Protein AF-A0A542XS76-F1 (afdb_monomer)

Organism: Sa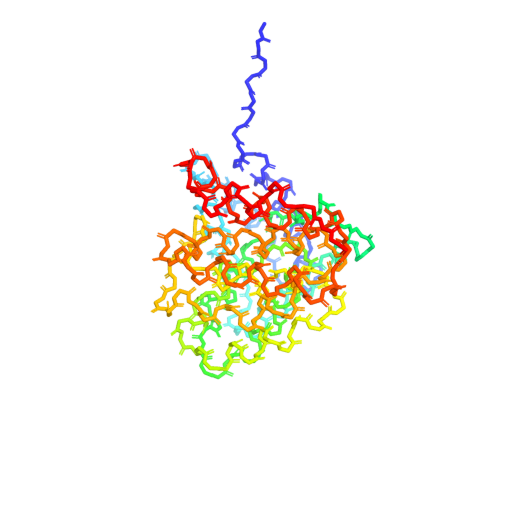linispora arenicola (NCBI:txid168697)

Mean predicted aligned error: 3.75 Å

Foldseek 3Di:
DPDPDDPPLCVQDDLVLLLLLLVLLCVLPVQQPSVVLSCQLVVCSVPDDNVRSLVSNLVSLCVRADVDLLRSLVSSLNSDDDFDDQPAQDDPQAGPSLSSSLVNLLVPQLDPVRLVVSVVSQLSSLRRHHSLQSCQSNCQSPVVVSLVVLLVQCPPSRVSSLLSSLRNLAQDHPPHDGHPDDLCSSLSSLVSQCQPPGNSNLLSSLVSLLSVCVVPVVVSLVSLVVVLVVPSHDQVSSLCSLCSNCVVVVVVVPPSSVCSNPDHRD

Solvent-accessible surface area (backbone atoms only — not comparable to full-atom values): 14542 Å² total; per-residue (Å²): 132,84,78,77,76,74,56,68,47,63,72,56,58,42,66,68,56,45,47,48,55,31,51,34,36,28,73,69,35,80,82,41,55,36,69,61,47,40,52,64,50,55,72,49,48,90,82,46,53,59,71,52,46,37,55,47,44,26,56,51,46,62,75,56,41,59,91,50,61,69,63,28,53,49,40,56,61,69,28,51,74,78,64,58,69,72,88,60,42,63,97,75,68,58,46,70,73,53,43,23,58,30,45,44,40,38,76,75,24,73,43,86,91,34,36,69,62,33,51,54,50,37,54,62,50,19,37,40,17,72,32,43,64,31,49,37,65,40,41,67,74,40,41,73,62,43,52,51,51,35,52,59,32,52,73,43,90,45,56,48,44,28,22,37,40,35,46,34,50,26,52,68,43,88,100,45,81,66,62,86,62,68,66,66,72,38,48,74,45,36,74,64,36,65,54,46,92,34,56,53,32,26,51,30,36,14,51,33,38,34,44,33,35,77,78,40,49,65,63,34,49,54,51,50,52,52,54,60,73,63,64,72,39,59,62,76,57,45,53,47,34,48,49,54,17,35,38,67,47,40,75,70,67,33,65,72,41,48,51,66,60,69,51,80,81,126

pLDDT: mean 95.2, std 7.76, range [40.19, 98.88]

InterPro domains:
  IPR016024 Armadillo-type fold [SSF48371] (43-250)

Secondary structure (DSSP, 8-state):
---PPPPHHHHHS-HHHHHHHHHHHHHH-TT--HHHHHHHHHHTGGG--HHHHHHHHHHHHHHHS-SSHHHHHHHHHHH--SPP-TT--SS----GGGHHHHHHHHHHH-STTTHHHHHHHHHHHTTTS--TTTTHHHHHHSHHHHHHHHHHHTT-SSHHHHHHHHHHT-SS-TTSPPPSS-TTTTHHHHHHHTT-S-HHHHHHHHHHHHHHTTT-HHHHHHHHHHHHHH--S-HHHHHHHHHHHTHHHHHTT-HHHHHHHHSPP-

Radius of gyration: 20.08 Å; Cα contacts (8 Å, |Δi|>4): 345; chains: 1; bounding box: 46×43×56 Å

Structure (mmCIF, N/CA/C/O backbone):
data_AF-A0A542XS76-F1
#
_entry.id   AF-A0A542XS76-F1
#
loop_
_atom_site.group_PDB
_atom_site.id
_atom_site.type_symbol
_atom_site.label_atom_id
_atom_site.label_alt_id
_atom_site.label_comp_id
_atom_site.label_asym_id
_atom_site.label_entity_id
_atom_site.label_seq_id
_atom_site.pdbx_PDB_ins_code
_atom_site.Cartn_x
_atom_site.Cartn_y
_atom_site.Cartn_z
_atom_site.occupancy
_atom_site.B_iso_or_equiv
_atom_site.auth_seq_id
_atom_site.auth_comp_id
_atom_site.auth_asym_id
_atom_site.auth_atom_id
_atom_site.pdbx_PDB_model_num
ATOM 1 N N . MET A 1 1 ? 24.070 30.027 11.686 1.00 40.19 1 MET A N 1
ATOM 2 C CA . MET A 1 1 ? 23.629 29.604 10.342 1.00 40.19 1 MET A CA 1
ATOM 3 C C . MET A 1 1 ? 22.835 28.323 10.503 1.00 40.19 1 MET A C 1
ATOM 5 O O . MET A 1 1 ? 23.413 27.288 10.796 1.00 40.19 1 MET A O 1
ATOM 9 N N . THR A 1 2 ? 21.511 28.409 10.443 1.00 42.53 2 THR A N 1
ATOM 10 C CA . THR A 1 2 ? 20.620 27.245 10.434 1.00 42.53 2 THR A CA 1
ATOM 11 C C . THR A 1 2 ? 20.855 26.500 9.125 1.00 42.53 2 THR A C 1
ATOM 13 O O . THR A 1 2 ? 20.597 27.045 8.056 1.00 42.53 2 THR A O 1
ATOM 16 N N . THR A 1 3 ? 21.393 25.284 9.186 1.00 46.12 3 THR A N 1
ATOM 17 C CA . THR A 1 3 ? 21.460 24.375 8.039 1.00 46.12 3 THR A CA 1
ATOM 18 C C . THR A 1 3 ? 20.043 24.202 7.499 1.00 46.12 3 THR A C 1
ATOM 20 O O . THR A 1 3 ? 19.171 23.668 8.185 1.00 46.12 3 THR A O 1
ATOM 23 N N . ALA A 1 4 ? 19.780 24.723 6.299 1.00 58.75 4 ALA A N 1
ATOM 24 C CA . ALA A 1 4 ? 18.486 24.565 5.656 1.00 58.75 4 ALA A CA 1
ATOM 25 C C . ALA A 1 4 ? 18.211 23.064 5.497 1.00 58.75 4 ALA A C 1
ATOM 27 O O . ALA A 1 4 ? 18.989 22.339 4.875 1.00 58.75 4 ALA A O 1
ATOM 28 N N . ARG A 1 5 ? 17.130 22.579 6.115 1.00 79.12 5 ARG A N 1
ATOM 29 C CA . ARG A 1 5 ? 16.723 21.179 6.007 1.00 79.12 5 ARG A CA 1
ATOM 30 C C . ARG A 1 5 ? 16.358 20.909 4.548 1.00 79.12 5 ARG A C 1
ATOM 32 O O . ARG A 1 5 ? 15.455 21.558 4.026 1.00 79.12 5 ARG A O 1
ATOM 39 N N . LEU A 1 6 ? 17.057 19.966 3.914 1.00 84.50 6 LEU A N 1
ATOM 40 C CA . LEU A 1 6 ? 16.780 19.545 2.537 1.00 84.50 6 LEU A CA 1
ATOM 41 C C . LEU A 1 6 ? 15.283 19.234 2.364 1.00 84.50 6 LEU A C 1
ATOM 43 O O . LEU A 1 6 ? 14.693 18.623 3.262 1.00 84.50 6 LEU A O 1
ATOM 47 N N . PRO A 1 7 ? 14.647 19.612 1.244 1.00 89.50 7 PRO A N 1
ATOM 48 C CA . PRO A 1 7 ? 13.272 19.215 0.967 1.00 89.50 7 PRO A CA 1
ATOM 49 C C . PRO A 1 7 ? 13.115 17.689 0.994 1.00 89.50 7 PRO A C 1
ATOM 51 O O . PRO A 1 7 ? 14.011 16.955 0.583 1.00 89.50 7 PRO A O 1
ATOM 54 N N . LEU A 1 8 ? 11.959 17.184 1.443 1.00 89.31 8 LEU A N 1
ATOM 55 C CA . LEU A 1 8 ? 11.725 15.736 1.574 1.00 89.31 8 LEU A CA 1
ATOM 56 C C . LEU A 1 8 ? 11.936 14.986 0.245 1.00 89.31 8 LEU A C 1
ATOM 58 O O . LEU A 1 8 ? 12.499 13.896 0.235 1.00 89.31 8 LEU A O 1
ATOM 62 N N . LYS A 1 9 ? 11.546 15.589 -0.885 1.00 90.44 9 LYS A N 1
ATOM 63 C CA . LYS A 1 9 ? 11.773 15.033 -2.229 1.00 90.44 9 LYS A CA 1
ATOM 64 C C . LYS A 1 9 ? 13.252 14.772 -2.530 1.00 90.44 9 LYS A C 1
ATOM 66 O O . LYS A 1 9 ? 13.558 13.762 -3.154 1.00 90.44 9 LYS A O 1
ATOM 71 N N . ASP A 1 10 ? 14.139 15.636 -2.041 1.00 92.50 10 ASP A N 1
ATOM 72 C CA . ASP A 1 10 ? 15.589 15.567 -2.245 1.00 92.50 10 ASP A CA 1
ATOM 73 C C . ASP A 1 10 ? 16.280 14.650 -1.235 1.00 92.50 10 ASP A C 1
ATOM 75 O O . ASP A 1 10 ? 17.427 14.284 -1.436 1.00 92.50 10 ASP A O 1
ATOM 79 N N . GLN A 1 11 ? 15.587 14.243 -0.169 1.00 92.62 11 GLN A N 1
ATOM 80 C CA . GLN A 1 11 ? 16.051 13.186 0.735 1.00 92.62 11 GLN A CA 1
ATOM 81 C C . GLN A 1 11 ? 15.608 11.798 0.253 1.00 92.62 11 GLN A C 1
ATOM 83 O O . GLN A 1 11 ? 16.327 10.814 0.404 1.00 92.62 11 GLN A O 1
ATOM 88 N N . LEU A 1 12 ? 14.395 11.705 -0.302 1.00 92.88 12 LEU A N 1
ATOM 89 C CA . LEU A 1 12 ? 13.788 10.435 -0.703 1.00 92.88 12 LEU A CA 1
ATOM 90 C C . LEU A 1 12 ? 14.195 9.983 -2.107 1.00 92.88 12 LEU A C 1
ATOM 92 O O . LEU A 1 12 ? 14.271 8.780 -2.335 1.00 92.88 12 LEU A O 1
ATOM 96 N N . PHE A 1 13 ? 14.461 10.922 -3.018 1.00 96.00 13 PHE A N 1
ATOM 97 C CA . PHE A 1 13 ? 14.867 10.650 -4.396 1.00 96.00 13 PHE A CA 1
ATOM 98 C C . PHE A 1 13 ? 16.162 11.395 -4.704 1.00 96.00 13 PHE A C 1
ATOM 100 O O . PHE A 1 13 ? 16.139 12.573 -5.068 1.00 96.00 13 PHE A O 1
ATOM 107 N N . THR A 1 14 ? 17.278 10.686 -4.560 1.00 96.81 14 THR A N 1
ATOM 108 C CA . THR A 1 14 ? 18.625 11.172 -4.871 1.00 96.81 14 THR A CA 1
ATOM 109 C C . THR A 1 14 ? 19.194 10.436 -6.078 1.00 96.81 14 THR A C 1
ATOM 111 O O . THR A 1 14 ? 18.656 9.407 -6.493 1.00 96.81 14 THR A O 1
ATOM 114 N N . ARG A 1 15 ? 20.293 10.945 -6.641 1.00 97.81 15 ARG A N 1
ATOM 115 C CA . ARG A 1 15 ? 21.031 10.249 -7.701 1.00 97.81 15 ARG A CA 1
ATOM 116 C C . ARG A 1 15 ? 21.460 8.852 -7.249 1.00 97.81 15 ARG A C 1
ATOM 118 O O . ARG A 1 15 ? 21.225 7.897 -7.975 1.00 97.81 15 ARG A O 1
ATOM 125 N N . GLU A 1 16 ? 21.996 8.737 -6.040 1.00 98.25 16 GLU A N 1
ATOM 126 C CA . GLU A 1 16 ? 22.516 7.488 -5.477 1.00 98.25 16 GLU A CA 1
ATOM 127 C C . GLU A 1 16 ? 21.411 6.430 -5.368 1.00 98.25 16 GLU A C 1
ATOM 129 O O . GLU A 1 16 ? 21.625 5.263 -5.677 1.00 98.25 16 GLU A O 1
ATOM 134 N N . LYS A 1 17 ? 20.190 6.837 -4.996 1.00 97.88 17 LYS A N 1
ATOM 135 C CA . LYS A 1 17 ? 19.031 5.936 -4.971 1.00 97.88 17 LYS A CA 1
ATOM 136 C C . LYS A 1 17 ? 18.586 5.500 -6.366 1.00 97.88 17 LYS A C 1
ATOM 138 O O . LYS A 1 17 ? 18.165 4.363 -6.548 1.00 97.88 17 LYS A O 1
ATOM 143 N N . VAL A 1 18 ? 18.673 6.384 -7.358 1.00 98.62 18 VAL A N 1
ATOM 144 C CA . VAL A 1 18 ? 18.372 6.029 -8.754 1.00 98.62 18 VAL A CA 1
ATOM 145 C C . VAL A 1 18 ? 19.429 5.066 -9.301 1.00 98.62 18 VAL A C 1
ATOM 147 O O . VAL A 1 18 ? 19.080 4.100 -9.973 1.00 98.62 18 VAL A O 1
ATOM 150 N N . GLU A 1 19 ? 20.703 5.295 -8.987 1.00 98.69 19 GLU A N 1
ATOM 151 C CA . GLU A 1 19 ? 21.818 4.404 -9.332 1.00 98.69 19 GLU A CA 1
ATOM 152 C C . GLU A 1 19 ? 21.675 3.035 -8.659 1.00 98.69 19 GLU A C 1
ATOM 154 O O . GLU A 1 19 ? 21.897 2.017 -9.315 1.00 98.69 19 GLU A O 1
ATOM 159 N N . LEU A 1 20 ? 21.214 2.999 -7.402 1.00 98.50 20 LEU A N 1
ATOM 160 C CA . LEU A 1 20 ? 20.891 1.767 -6.680 1.00 98.50 20 LEU A CA 1
ATOM 161 C C . LEU A 1 20 ? 19.877 0.915 -7.453 1.00 98.50 20 LEU A C 1
ATOM 163 O O . LEU A 1 20 ? 20.210 -0.198 -7.858 1.00 98.50 20 LEU A O 1
ATOM 167 N N . ILE A 1 21 ? 18.677 1.445 -7.726 1.00 98.56 21 ILE A N 1
ATOM 168 C CA . ILE A 1 21 ? 17.647 0.663 -8.433 1.00 98.56 21 ILE A CA 1
ATOM 169 C C . ILE A 1 21 ? 18.069 0.319 -9.868 1.00 98.56 21 ILE A C 1
ATOM 171 O O . ILE A 1 21 ? 17.713 -0.736 -10.386 1.00 98.56 21 ILE A O 1
ATOM 175 N N . ALA A 1 22 ? 18.870 1.167 -10.520 1.00 98.75 22 ALA A N 1
ATOM 176 C CA . ALA A 1 22 ? 19.395 0.881 -11.851 1.00 98.75 22 ALA A CA 1
ATOM 177 C C . ALA A 1 22 ? 20.371 -0.306 -11.838 1.00 98.75 22 ALA A C 1
ATOM 179 O O . ALA A 1 22 ? 20.323 -1.154 -12.733 1.00 98.75 22 ALA A O 1
ATOM 180 N N . GLY A 1 23 ? 21.238 -0.379 -10.824 1.00 98.62 23 GLY A N 1
ATOM 181 C CA . GLY A 1 23 ? 22.158 -1.493 -10.608 1.00 98.62 23 GLY A CA 1
ATOM 182 C C . GLY A 1 23 ? 21.427 -2.792 -10.276 1.00 98.62 23 GLY A C 1
ATOM 183 O O . GLY A 1 23 ? 21.720 -3.828 -10.872 1.00 98.62 23 GLY A O 1
ATOM 184 N N . GLU A 1 24 ? 20.430 -2.722 -9.393 1.00 98.62 24 GLU A N 1
ATOM 185 C CA . GLU A 1 24 ? 19.559 -3.848 -9.042 1.00 98.62 24 GLU A CA 1
ATOM 186 C C . GLU A 1 24 ? 18.837 -4.419 -10.270 1.00 98.62 24 GLU A C 1
ATOM 188 O O . GLU A 1 24 ? 18.859 -5.630 -10.499 1.00 98.62 24 GLU A O 1
ATOM 193 N N . ILE A 1 25 ? 18.231 -3.565 -11.105 1.00 98.69 25 ILE A N 1
ATOM 194 C CA . ILE A 1 25 ? 17.553 -4.011 -12.331 1.00 98.69 25 ILE A CA 1
ATOM 195 C C . ILE A 1 25 ? 18.565 -4.608 -13.313 1.00 98.69 25 ILE A C 1
ATOM 197 O O . ILE A 1 25 ? 18.334 -5.694 -13.841 1.00 98.69 25 ILE A O 1
ATOM 201 N N . LYS A 1 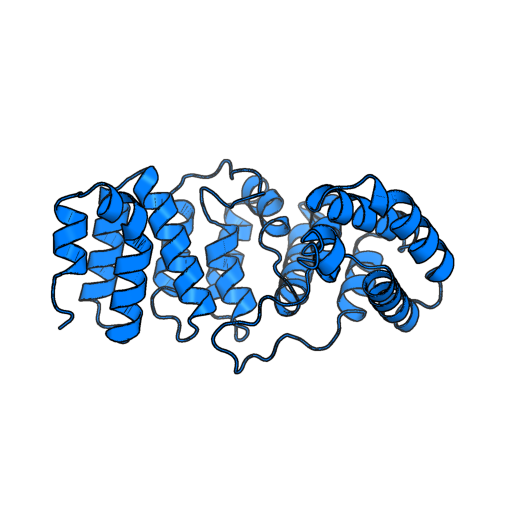26 ? 19.710 -3.948 -13.529 1.00 98.50 26 LYS A N 1
ATOM 202 C CA . LYS A 1 26 ? 20.763 -4.437 -14.435 1.00 98.50 26 LYS A CA 1
ATOM 203 C C . LYS A 1 26 ? 21.306 -5.806 -14.023 1.00 98.50 26 LYS A C 1
ATOM 205 O O . LYS A 1 26 ? 21.695 -6.591 -14.886 1.00 98.50 26 LYS A O 1
ATOM 210 N N . HIS A 1 27 ? 21.323 -6.108 -12.725 1.00 98.25 27 HIS A N 1
ATOM 211 C CA . HIS A 1 27 ? 21.747 -7.410 -12.217 1.00 98.25 27 HIS A CA 1
ATOM 212 C C . HIS A 1 27 ? 20.829 -8.554 -12.683 1.00 98.25 27 HIS A C 1
ATOM 214 O O . HIS A 1 27 ? 21.310 -9.652 -12.952 1.00 98.25 27 HIS A O 1
ATOM 220 N N . VAL A 1 28 ? 19.523 -8.300 -12.819 1.00 97.94 28 VAL A N 1
ATOM 221 C CA . VAL A 1 28 ? 18.526 -9.310 -13.230 1.00 97.94 28 VAL A CA 1
ATOM 222 C C . VAL A 1 28 ? 18.103 -9.207 -14.699 1.00 97.94 28 VAL A C 1
ATOM 224 O O . VAL A 1 28 ? 17.457 -10.123 -15.215 1.00 97.94 28 VAL A O 1
ATOM 227 N N . ASP A 1 29 ? 18.450 -8.107 -15.365 1.00 96.94 29 ASP A N 1
ATOM 228 C CA . ASP A 1 29 ? 18.252 -7.854 -16.790 1.00 96.94 29 ASP A CA 1
ATOM 229 C C . ASP A 1 29 ? 19.474 -7.121 -17.368 1.00 96.94 29 ASP A C 1
ATOM 231 O O . ASP A 1 29 ? 19.577 -5.894 -17.336 1.00 96.94 29 ASP A O 1
ATOM 235 N N . SER A 1 30 ? 20.408 -7.880 -17.946 1.00 96.44 30 SER A N 1
ATOM 236 C CA . SER A 1 30 ? 21.650 -7.335 -18.506 1.00 96.44 30 SER A CA 1
ATOM 237 C C . SER A 1 30 ? 21.437 -6.400 -19.703 1.00 96.44 30 SER A C 1
ATOM 239 O O . SER A 1 30 ? 22.368 -5.693 -20.093 1.00 96.44 30 SER A O 1
ATOM 241 N N . ALA A 1 31 ? 20.248 -6.404 -20.321 1.00 95.94 31 ALA A N 1
ATOM 242 C CA . ALA A 1 31 ? 19.917 -5.496 -21.416 1.00 95.94 31 ALA A CA 1
ATOM 243 C C . ALA A 1 31 ? 19.521 -4.093 -20.919 1.00 95.94 31 ALA A C 1
ATOM 245 O O . ALA A 1 31 ? 19.519 -3.150 -21.717 1.00 95.94 31 ALA A O 1
ATOM 246 N N . PHE A 1 32 ? 19.229 -3.937 -19.622 1.00 98.31 32 PHE A N 1
ATOM 247 C CA . PHE A 1 32 ? 18.837 -2.665 -19.026 1.00 98.31 32 PHE A CA 1
ATOM 248 C C . PHE A 1 32 ? 19.965 -1.626 -19.121 1.00 98.31 32 PHE A C 1
ATOM 250 O O . PHE A 1 32 ? 21.068 -1.800 -18.589 1.00 98.31 32 PHE A O 1
ATOM 257 N N . LYS A 1 33 ? 19.688 -0.507 -19.798 1.00 98.31 33 LYS A N 1
ATOM 258 C CA . LYS A 1 33 ? 20.641 0.597 -19.996 1.00 98.31 33 LYS A CA 1
ATOM 259 C C . LYS A 1 33 ? 20.694 1.498 -18.759 1.00 98.31 33 LYS A C 1
ATOM 261 O O . LYS A 1 33 ? 20.161 2.603 -18.761 1.00 98.31 33 LYS A O 1
ATOM 266 N N . ALA A 1 34 ? 21.330 1.007 -17.694 1.00 98.38 34 ALA A N 1
ATOM 267 C CA . ALA A 1 34 ? 21.378 1.680 -16.392 1.00 98.38 34 ALA A CA 1
ATOM 268 C C . ALA A 1 34 ? 21.874 3.137 -16.465 1.00 98.38 34 ALA A C 1
ATOM 270 O O . ALA A 1 34 ? 21.221 4.021 -15.918 1.00 98.38 34 ALA A O 1
ATOM 271 N N . ASP A 1 35 ? 22.969 3.405 -17.182 1.00 98.44 35 ASP A N 1
ATOM 272 C CA . ASP A 1 35 ? 23.562 4.750 -17.244 1.00 98.44 35 ASP A CA 1
ATOM 273 C C . ASP A 1 35 ?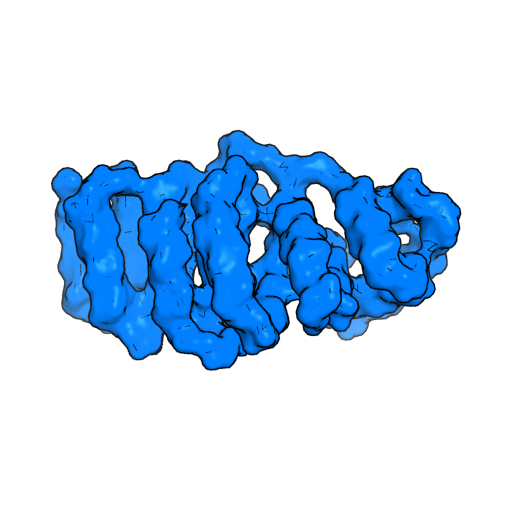 22.650 5.752 -17.977 1.00 98.44 35 ASP A C 1
ATOM 275 O O . ASP A 1 35 ? 22.501 6.904 -17.553 1.00 98.44 35 ASP A O 1
ATOM 279 N N . GLU A 1 36 ? 21.984 5.301 -19.046 1.00 98.50 36 GLU A N 1
ATOM 280 C CA . GLU A 1 36 ? 20.990 6.090 -19.785 1.00 98.50 36 GLU A CA 1
ATOM 281 C C . GLU A 1 36 ? 19.760 6.378 -18.913 1.00 98.50 36 GLU A C 1
ATOM 283 O O . GLU A 1 36 ? 19.304 7.523 -18.838 1.00 98.50 36 GLU A O 1
ATOM 288 N N . PHE A 1 37 ? 19.271 5.368 -18.185 1.00 98.69 37 PHE A N 1
ATOM 289 C CA . PHE A 1 37 ? 18.165 5.506 -17.240 1.00 98.69 37 PHE A CA 1
ATOM 290 C C . PHE A 1 37 ? 18.484 6.515 -16.128 1.00 98.69 37 PHE A C 1
ATOM 292 O O . PHE A 1 37 ? 17.708 7.449 -15.917 1.00 98.69 37 PHE A O 1
ATOM 299 N N . VAL A 1 38 ? 19.633 6.383 -15.454 1.00 98.81 38 VAL A N 1
ATOM 300 C CA . VAL A 1 38 ? 20.053 7.293 -14.373 1.00 98.81 38 VAL A CA 1
ATOM 301 C C . VAL A 1 38 ? 20.147 8.725 -14.890 1.00 98.81 38 VAL A C 1
ATOM 303 O O . VAL A 1 38 ? 19.608 9.648 -14.274 1.00 98.81 38 VAL A O 1
ATOM 306 N N . THR A 1 39 ? 20.795 8.916 -16.042 1.00 98.62 39 THR A N 1
ATOM 307 C CA . THR A 1 39 ? 20.960 10.238 -16.656 1.00 98.62 39 THR A CA 1
ATOM 308 C C . THR A 1 39 ? 19.606 10.872 -16.969 1.00 98.62 39 THR A C 1
ATOM 310 O O . THR A 1 39 ? 19.365 12.022 -16.599 1.00 98.62 39 THR A O 1
ATOM 313 N N . MET A 1 40 ? 18.692 10.113 -17.582 1.00 98.44 40 MET A N 1
ATOM 314 C CA . MET A 1 40 ? 17.349 10.580 -17.934 1.00 98.44 40 MET A CA 1
ATOM 315 C C . MET A 1 40 ? 16.511 10.943 -16.702 1.00 98.44 40 MET A C 1
ATOM 317 O O . MET A 1 40 ? 15.819 11.966 -16.692 1.00 98.44 40 MET A O 1
ATOM 321 N N . VAL A 1 41 ? 16.567 10.120 -15.654 1.00 98.50 41 VAL A N 1
ATOM 322 C CA . VAL A 1 41 ? 15.811 10.338 -14.420 1.00 98.50 41 VAL A CA 1
ATOM 323 C C . VAL A 1 41 ? 16.295 11.598 -13.703 1.00 98.50 41 VAL A C 1
ATOM 325 O O . VAL A 1 41 ? 15.495 12.502 -13.445 1.00 98.50 41 VAL A O 1
ATOM 328 N N . VAL A 1 42 ? 17.599 11.679 -13.418 1.00 98.19 42 VAL A N 1
ATOM 329 C CA . VAL A 1 42 ? 18.179 12.744 -12.587 1.00 98.19 42 VAL A CA 1
ATOM 330 C C . VAL A 1 42 ? 18.108 14.107 -13.278 1.00 98.19 42 VAL A C 1
ATOM 332 O O . VAL A 1 42 ? 17.910 15.111 -12.596 1.00 98.19 42 VAL A O 1
ATOM 335 N N . ALA A 1 43 ? 18.181 14.157 -14.614 1.00 98.06 43 ALA A N 1
ATOM 336 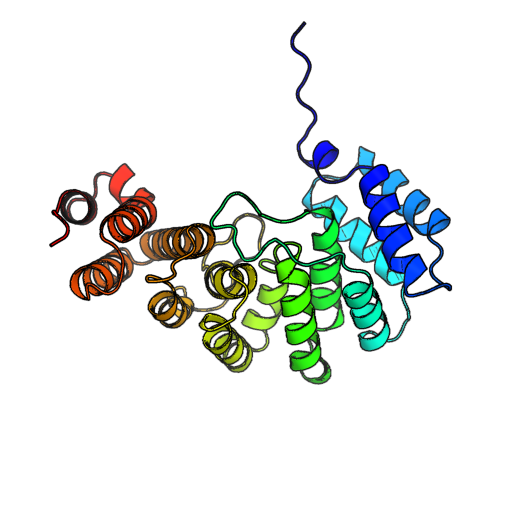C CA . ALA A 1 43 ? 18.124 15.408 -15.374 1.00 98.06 43 ALA A CA 1
ATOM 337 C C . ALA A 1 43 ? 16.883 16.264 -15.063 1.00 98.06 43 ALA A C 1
ATOM 339 O O . ALA A 1 43 ? 16.973 17.487 -15.081 1.00 98.06 43 ALA A O 1
ATOM 340 N N . ARG A 1 44 ? 15.738 15.645 -14.734 1.00 97.81 44 ARG A N 1
ATOM 341 C CA . ARG A 1 44 ? 14.492 16.375 -14.434 1.00 97.81 44 ARG A CA 1
ATOM 342 C C . ARG A 1 44 ? 14.231 16.603 -12.947 1.00 97.81 44 ARG A C 1
ATOM 344 O O . ARG A 1 44 ? 13.290 17.309 -12.603 1.00 97.81 44 ARG A O 1
ATOM 351 N N . PHE A 1 45 ? 15.021 16.030 -12.038 1.00 97.06 45 PHE A N 1
ATOM 352 C CA . PHE A 1 45 ? 14.774 16.160 -10.594 1.00 97.06 45 PHE A CA 1
ATOM 353 C C . PHE A 1 45 ? 14.672 17.605 -10.078 1.00 97.06 45 PHE A C 1
ATOM 355 O O . PHE A 1 45 ? 13.786 17.834 -9.244 1.00 97.06 45 PHE A O 1
ATOM 362 N N . PRO A 1 46 ? 15.480 18.580 -10.550 1.00 96.44 46 PRO A N 1
ATOM 363 C CA . PRO A 1 46 ? 15.376 19.967 -10.090 1.00 96.44 46 PRO A CA 1
ATOM 364 C C . PRO A 1 46 ? 13.981 20.586 -10.280 1.00 96.44 46 PRO A C 1
ATOM 366 O O . PRO A 1 46 ? 13.561 21.407 -9.469 1.00 96.44 46 PRO A O 1
ATOM 369 N N . GLU A 1 47 ? 13.240 20.152 -11.301 1.00 96.62 47 GLU A N 1
ATOM 370 C CA . GLU A 1 47 ? 11.930 20.701 -11.682 1.00 96.62 47 GLU A CA 1
ATOM 371 C C . GLU A 1 47 ? 10.744 19.961 -11.043 1.00 96.62 47 GLU A C 1
ATOM 373 O O . GLU A 1 47 ? 9.608 20.430 -11.095 1.00 96.62 47 GLU A O 1
ATOM 378 N N . LEU A 1 48 ? 10.975 18.774 -10.474 1.00 96.94 48 LEU A N 1
ATOM 379 C CA . LEU A 1 48 ? 9.905 17.858 -10.082 1.00 96.94 48 LEU A CA 1
ATOM 380 C C . LEU A 1 48 ? 9.685 17.828 -8.569 1.00 96.94 48 LEU A C 1
ATOM 382 O O . LEU A 1 48 ? 10.623 17.695 -7.776 1.00 96.94 48 LEU A O 1
ATOM 386 N N . GLU A 1 49 ? 8.411 17.867 -8.184 1.00 95.12 49 GLU A N 1
ATOM 387 C CA . GLU A 1 49 ? 7.932 17.589 -6.829 1.00 95.12 49 GLU A CA 1
ATOM 388 C C . GLU A 1 49 ? 7.810 16.083 -6.551 1.00 95.12 49 GLU A C 1
ATOM 390 O O . GLU A 1 49 ? 7.868 15.259 -7.463 1.00 95.12 49 GLU A O 1
ATOM 395 N N . LEU A 1 50 ? 7.611 15.707 -5.282 1.00 92.88 50 LEU A N 1
ATOM 396 C CA . LEU A 1 50 ? 7.694 14.317 -4.805 1.00 92.88 50 LEU A CA 1
ATOM 397 C C . LEU A 1 50 ? 6.912 13.305 -5.668 1.00 92.88 50 LEU A C 1
ATOM 399 O O . LEU A 1 50 ? 7.489 12.345 -6.172 1.00 92.88 50 LEU A O 1
ATOM 403 N N . LYS A 1 51 ? 5.604 13.520 -5.871 1.00 93.25 51 LYS A N 1
ATOM 404 C CA . LYS A 1 51 ? 4.765 12.618 -6.684 1.00 93.25 51 LYS A CA 1
ATOM 405 C C . LYS A 1 51 ? 5.150 12.642 -8.164 1.00 93.25 51 LYS A C 1
ATOM 407 O O . LYS A 1 51 ? 5.075 11.612 -8.824 1.00 93.25 51 LYS A O 1
ATOM 412 N N . ALA A 1 52 ? 5.598 13.791 -8.666 1.00 96.25 52 ALA A N 1
ATOM 413 C CA . ALA A 1 52 ? 6.036 13.929 -10.048 1.00 96.25 52 ALA A CA 1
ATOM 414 C C . ALA A 1 52 ? 7.359 13.184 -10.306 1.00 96.25 52 ALA A C 1
ATOM 416 O O . ALA A 1 52 ? 7.543 12.653 -11.397 1.00 96.25 52 ALA A O 1
ATOM 417 N N . ARG A 1 53 ? 8.242 13.056 -9.301 1.00 97.56 53 ARG A N 1
ATOM 418 C CA . ARG A 1 53 ? 9.433 12.191 -9.384 1.00 97.56 53 ARG A CA 1
ATOM 419 C C . ARG A 1 53 ? 9.061 10.716 -9.507 1.00 97.56 53 ARG A C 1
ATOM 421 O O . ARG A 1 53 ? 9.631 10.040 -10.354 1.00 97.56 53 ARG A O 1
ATOM 428 N N . ILE A 1 54 ? 8.079 10.232 -8.741 1.00 97.12 54 ILE A N 1
ATOM 429 C CA . ILE A 1 54 ? 7.612 8.836 -8.842 1.00 97.12 54 ILE A CA 1
ATOM 430 C C . ILE A 1 54 ? 7.073 8.551 -10.252 1.00 97.12 54 ILE A C 1
ATOM 432 O O . ILE A 1 54 ? 7.515 7.602 -10.904 1.00 97.12 54 ILE A O 1
ATOM 436 N N . ALA A 1 55 ? 6.189 9.414 -10.758 1.00 97.44 55 ALA A N 1
ATOM 437 C CA . ALA A 1 55 ? 5.636 9.285 -12.106 1.00 97.44 55 ALA A CA 1
ATOM 438 C C . ALA A 1 55 ? 6.726 9.370 -13.194 1.00 97.44 55 ALA A C 1
ATOM 440 O O . ALA A 1 55 ? 6.709 8.615 -14.170 1.00 97.44 55 ALA A O 1
ATOM 441 N N . TRP A 1 56 ? 7.714 10.255 -13.017 1.00 98.56 56 TRP A N 1
ATOM 442 C CA . TRP A 1 56 ? 8.826 10.394 -13.956 1.00 98.56 56 TRP A CA 1
ATOM 443 C C . TRP A 1 56 ? 9.734 9.165 -13.982 1.00 98.56 56 TRP A C 1
ATOM 445 O O . TRP A 1 56 ? 10.051 8.673 -15.064 1.00 98.56 56 TRP A O 1
ATOM 455 N N . ILE A 1 57 ? 10.104 8.626 -12.817 1.00 98.69 57 ILE A N 1
ATOM 456 C CA . ILE A 1 57 ? 10.890 7.389 -12.737 1.00 98.69 57 ILE A CA 1
ATOM 457 C C . ILE A 1 57 ? 10.116 6.240 -13.387 1.00 98.69 57 ILE A C 1
ATOM 459 O O . ILE A 1 57 ? 10.693 5.508 -14.181 1.00 98.69 57 ILE A O 1
ATOM 463 N N . THR A 1 58 ? 8.809 6.132 -13.135 1.00 98.62 58 THR A N 1
ATOM 464 C CA . THR A 1 58 ? 7.935 5.125 -13.766 1.00 98.62 58 THR A CA 1
ATOM 465 C C . THR A 1 58 ? 7.976 5.223 -15.294 1.00 98.62 58 THR A C 1
ATOM 467 O O . THR A 1 58 ? 8.193 4.224 -15.977 1.00 98.62 58 THR A O 1
ATOM 470 N N . THR A 1 59 ? 7.868 6.442 -15.833 1.00 98.50 59 THR A N 1
ATOM 471 C CA . THR A 1 59 ? 7.972 6.703 -17.279 1.00 98.50 59 THR A CA 1
ATOM 472 C C . THR A 1 59 ? 9.342 6.299 -17.831 1.00 98.50 59 THR A C 1
ATOM 474 O O . THR A 1 59 ? 9.442 5.741 -18.923 1.00 98.50 59 THR A O 1
ATOM 477 N N . CYS A 1 60 ? 10.418 6.578 -17.092 1.00 98.56 60 CYS A N 1
ATOM 478 C CA . CYS A 1 60 ? 11.769 6.200 -17.498 1.00 98.56 60 CYS A CA 1
ATOM 479 C C . CYS A 1 60 ? 11.968 4.684 -17.447 1.00 98.56 60 CYS A C 1
ATOM 481 O O . CYS A 1 60 ? 12.559 4.132 -18.371 1.00 98.56 60 CYS A O 1
ATOM 483 N N . LEU A 1 61 ? 11.452 4.005 -16.419 1.00 98.44 61 LEU A N 1
ATOM 484 C CA . LEU A 1 61 ? 11.480 2.547 -16.314 1.00 98.44 61 LEU A CA 1
ATOM 485 C C . LEU A 1 61 ? 10.790 1.917 -17.522 1.00 98.44 61 LEU A C 1
ATOM 487 O O . LEU A 1 61 ? 11.389 1.093 -18.202 1.00 98.44 61 LEU A O 1
ATOM 491 N N . GLU A 1 62 ? 9.579 2.359 -17.857 1.00 97.12 62 GLU A N 1
ATOM 492 C CA . GLU A 1 62 ? 8.824 1.821 -18.991 1.00 97.12 62 GLU A CA 1
ATOM 493 C C . GLU A 1 62 ? 9.596 1.885 -20.321 1.00 97.12 62 GLU A C 1
ATOM 495 O O . GLU A 1 62 ? 9.520 0.956 -21.122 1.00 97.12 62 GLU A O 1
ATOM 500 N N . ARG A 1 63 ? 10.377 2.949 -20.545 1.00 97.25 63 ARG A N 1
ATOM 501 C CA . ARG A 1 63 ? 11.203 3.099 -21.756 1.00 97.25 63 ARG A CA 1
ATOM 502 C C . ARG A 1 63 ? 12.356 2.098 -21.840 1.00 97.25 63 ARG A C 1
ATOM 504 O O . ARG A 1 63 ? 12.782 1.779 -22.947 1.00 97.25 63 ARG A O 1
ATOM 511 N N . HIS A 1 64 ? 12.870 1.649 -20.698 1.00 97.69 64 HIS A N 1
ATOM 512 C CA . HIS A 1 64 ? 14.066 0.805 -20.610 1.00 97.69 64 HIS A CA 1
ATOM 513 C C . HIS A 1 64 ? 13.755 -0.657 -20.262 1.00 97.69 64 HIS A C 1
ATOM 515 O O . HIS A 1 64 ? 14.630 -1.511 -20.383 1.00 97.69 64 HIS A O 1
ATOM 521 N N . LEU A 1 65 ? 12.527 -0.954 -19.836 1.00 97.44 65 LEU A N 1
ATOM 522 C CA . LEU A 1 65 ? 12.062 -2.301 -19.530 1.00 97.44 65 LEU A CA 1
ATOM 523 C C . LEU A 1 65 ? 11.582 -3.050 -20.788 1.00 97.44 65 LEU A C 1
ATOM 525 O O . LEU A 1 65 ? 11.267 -2.441 -21.816 1.00 97.44 65 LEU A O 1
ATOM 529 N N . PRO A 1 66 ? 11.462 -4.390 -20.719 1.00 96.75 66 PRO A N 1
ATOM 530 C CA . PRO A 1 66 ? 10.846 -5.181 -21.777 1.00 96.75 66 PRO A CA 1
ATOM 531 C C . PRO A 1 66 ? 9.454 -4.668 -22.179 1.00 96.75 66 PRO A C 1
ATOM 533 O O . PRO A 1 66 ? 8.621 -4.356 -21.334 1.00 96.75 66 PRO A O 1
ATOM 536 N N . ARG A 1 67 ? 9.140 -4.692 -23.483 1.00 96.12 67 ARG A N 1
ATOM 537 C CA . ARG A 1 67 ? 7.808 -4.292 -23.987 1.00 96.12 67 ARG A CA 1
ATOM 538 C C . ARG A 1 67 ? 6.660 -5.149 -23.441 1.00 96.12 67 ARG A C 1
ATOM 540 O O . ARG A 1 67 ? 5.529 -4.682 -23.357 1.00 96.12 67 ARG A O 1
ATOM 547 N N . ASN A 1 68 ? 6.931 -6.415 -23.118 1.00 97.94 68 ASN A N 1
ATOM 548 C CA . ASN A 1 68 ? 5.939 -7.303 -22.519 1.00 97.94 68 ASN A CA 1
ATOM 549 C C . ASN A 1 68 ? 5.787 -6.985 -21.025 1.00 97.94 68 ASN A C 1
ATOM 551 O O . ASN A 1 68 ? 6.745 -7.135 -20.266 1.00 97.94 68 ASN A O 1
ATOM 555 N N . PHE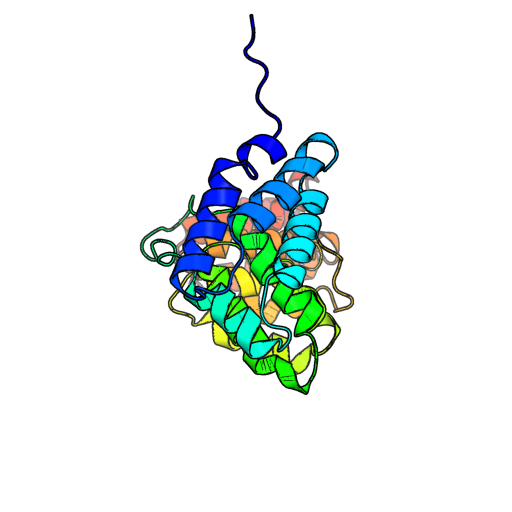 A 1 69 ? 4.570 -6.619 -20.619 1.00 98.44 69 PHE A N 1
ATOM 556 C CA . PHE A 1 69 ? 4.253 -6.204 -19.252 1.00 98.44 69 PHE A CA 1
ATOM 557 C C . PHE A 1 69 ? 4.687 -7.228 -18.194 1.00 98.44 69 PHE A C 1
ATOM 559 O O . PHE A 1 69 ? 5.426 -6.879 -17.274 1.00 98.44 69 PHE A O 1
ATOM 566 N N . ARG A 1 70 ? 4.296 -8.502 -18.335 1.00 98.62 70 ARG A N 1
ATOM 567 C CA . ARG A 1 70 ? 4.623 -9.531 -17.334 1.00 98.62 70 ARG A CA 1
ATOM 568 C C . ARG A 1 70 ? 6.125 -9.736 -17.182 1.00 98.62 70 ARG A C 1
ATOM 570 O O . ARG A 1 70 ? 6.607 -9.888 -16.060 1.00 98.62 70 ARG A O 1
ATOM 577 N N . LYS A 1 71 ? 6.878 -9.702 -18.289 1.00 98.44 71 LYS A N 1
ATOM 578 C CA . LYS A 1 71 ? 8.349 -9.769 -18.261 1.00 98.44 71 LYS A CA 1
ATOM 579 C C . LYS A 1 71 ? 8.955 -8.564 -17.544 1.00 98.44 71 LYS A C 1
ATOM 581 O O . LYS A 1 71 ? 9.828 -8.760 -16.703 1.00 98.44 71 LYS A O 1
ATOM 586 N N . ALA A 1 72 ? 8.478 -7.356 -17.836 1.00 98.56 72 ALA A N 1
ATOM 587 C CA . ALA A 1 72 ? 8.946 -6.131 -17.198 1.00 98.56 72 ALA A CA 1
ATOM 588 C C . ALA A 1 72 ? 8.645 -6.096 -15.693 1.00 98.56 72 ALA A C 1
ATOM 590 O O . ALA A 1 72 ? 9.556 -5.915 -14.891 1.00 98.56 72 ALA A O 1
ATOM 591 N N . ALA A 1 73 ? 7.399 -6.354 -15.293 1.00 98.69 73 ALA A N 1
ATOM 592 C CA . ALA A 1 73 ? 7.007 -6.393 -13.886 1.00 98.69 73 ALA A CA 1
ATOM 593 C C . ALA A 1 73 ? 7.744 -7.501 -13.112 1.00 98.69 73 ALA A C 1
ATOM 595 O O . ALA A 1 73 ? 8.186 -7.283 -11.987 1.00 98.69 73 ALA A O 1
ATOM 596 N N . SER A 1 74 ? 7.959 -8.664 -13.740 1.00 98.62 74 SER A N 1
ATOM 597 C CA . SER A 1 74 ? 8.771 -9.736 -13.153 1.00 98.62 74 SER A CA 1
ATOM 598 C C . SER A 1 74 ? 10.235 -9.327 -12.979 1.00 98.62 74 SER A C 1
ATOM 600 O O . SER A 1 74 ? 10.840 -9.692 -11.977 1.00 98.62 74 SER A O 1
ATOM 602 N N . ALA A 1 75 ? 10.822 -8.589 -13.928 1.00 98.50 75 ALA A N 1
ATOM 603 C CA . ALA A 1 75 ? 12.184 -8.072 -13.790 1.00 98.50 75 ALA A CA 1
ATOM 604 C C . ALA A 1 75 ? 12.283 -7.085 -12.618 1.00 98.50 75 ALA A C 1
ATOM 606 O O . ALA A 1 75 ? 13.166 -7.241 -11.782 1.00 98.50 75 ALA A O 1
ATOM 607 N N . LEU A 1 76 ? 11.324 -6.160 -12.494 1.00 98.62 76 LEU A N 1
ATOM 608 C CA . LEU A 1 76 ? 11.237 -5.240 -11.356 1.00 98.62 76 LEU A CA 1
ATOM 609 C C . LEU A 1 76 ? 11.128 -5.984 -10.018 1.00 98.62 76 LEU A C 1
ATOM 611 O O . LEU A 1 76 ? 11.866 -5.690 -9.088 1.00 98.62 76 LEU A O 1
ATOM 615 N N . VAL A 1 77 ? 10.249 -6.984 -9.908 1.00 98.50 77 VAL A N 1
ATOM 616 C CA . VAL A 1 77 ? 10.106 -7.747 -8.656 1.00 98.50 77 VAL A CA 1
ATOM 617 C C . VAL A 1 77 ? 11.350 -8.574 -8.338 1.00 98.50 77 VAL A C 1
ATOM 619 O O . VAL A 1 77 ? 11.747 -8.634 -7.177 1.00 98.50 77 VAL A O 1
ATOM 622 N N . ARG A 1 78 ? 11.999 -9.181 -9.341 1.00 98.38 78 ARG A N 1
ATOM 623 C CA . ARG A 1 78 ? 13.264 -9.905 -9.134 1.00 98.38 78 ARG A CA 1
ATOM 624 C C . ARG A 1 78 ? 14.416 -8.988 -8.736 1.00 98.38 78 ARG A C 1
ATOM 626 O O . ARG A 1 78 ? 15.340 -9.471 -8.096 1.00 98.38 78 ARG A O 1
ATOM 633 N N . SER A 1 79 ? 14.377 -7.714 -9.124 1.00 98.38 79 SER A N 1
ATOM 634 C CA . SER A 1 79 ? 15.417 -6.750 -8.767 1.00 98.38 79 SER A CA 1
ATOM 635 C C . SER A 1 79 ? 15.295 -6.247 -7.330 1.00 98.38 79 SER A C 1
ATOM 637 O O . SER A 1 79 ? 16.229 -5.630 -6.841 1.00 98.38 79 SER A O 1
ATOM 639 N N . LEU A 1 80 ? 14.148 -6.439 -6.667 1.00 97.94 80 LEU A N 1
ATOM 640 C CA . LEU A 1 80 ? 13.946 -5.930 -5.312 1.00 97.94 80 LEU A CA 1
ATOM 641 C C . LEU A 1 80 ? 14.977 -6.532 -4.341 1.00 97.94 80 LEU A C 1
ATOM 643 O O . LEU A 1 80 ? 15.251 -7.735 -4.414 1.00 97.94 80 LEU A O 1
ATOM 647 N N . PRO A 1 81 ? 15.466 -5.750 -3.363 1.00 96.19 81 PRO A N 1
ATOM 648 C CA . PRO A 1 81 ? 16.316 -6.272 -2.300 1.00 96.19 81 PRO A CA 1
ATOM 649 C C . PRO A 1 81 ? 15.531 -7.239 -1.398 1.00 96.19 81 PRO A C 1
ATOM 651 O O . PRO A 1 81 ? 14.357 -7.558 -1.633 1.00 96.19 81 PRO A O 1
ATOM 654 N N . ALA A 1 82 ? 16.156 -7.706 -0.318 1.00 95.25 82 ALA A N 1
ATOM 655 C CA . ALA A 1 82 ? 15.454 -8.461 0.717 1.00 95.25 82 ALA A CA 1
ATOM 656 C C . ALA A 1 82 ? 14.204 -7.699 1.232 1.00 95.25 82 ALA A C 1
ATOM 658 O O . ALA A 1 82 ? 14.178 -6.466 1.190 1.00 95.25 82 ALA A O 1
ATOM 659 N N . PRO A 1 83 ? 13.137 -8.403 1.662 1.00 94.19 83 PRO A N 1
ATOM 660 C CA . PRO A 1 83 ? 12.000 -7.764 2.322 1.00 94.19 83 PRO A CA 1
ATOM 661 C C . PRO A 1 83 ? 12.429 -6.977 3.567 1.00 94.19 83 PRO A C 1
ATOM 663 O O . PRO A 1 83 ? 13.464 -7.280 4.160 1.00 94.19 83 PRO A O 1
ATOM 666 N N . ALA A 1 84 ? 11.592 -6.020 3.972 1.00 91.56 84 ALA A N 1
ATOM 667 C CA . ALA A 1 84 ? 11.621 -5.427 5.306 1.00 91.56 84 ALA A CA 1
ATOM 668 C C . ALA A 1 84 ? 11.662 -6.517 6.389 1.00 91.56 84 ALA A C 1
ATOM 670 O O . ALA A 1 84 ? 11.134 -7.616 6.191 1.00 91.56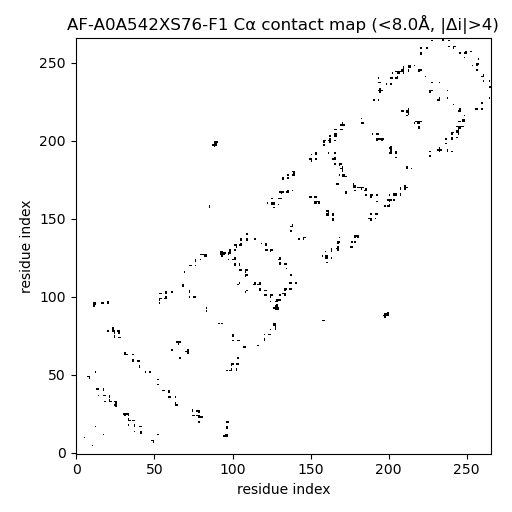 84 ALA A O 1
ATOM 671 N N . ASP A 1 85 ? 12.297 -6.224 7.524 1.00 89.75 85 ASP A N 1
ATOM 672 C CA . ASP A 1 85 ? 12.456 -7.210 8.594 1.00 89.75 85 ASP A CA 1
ATOM 673 C C . ASP A 1 85 ? 11.087 -7.511 9.231 1.00 89.75 85 ASP A C 1
ATOM 675 O O . ASP A 1 85 ? 10.518 -6.641 9.898 1.00 89.75 85 ASP A O 1
ATOM 679 N N . PRO A 1 86 ? 10.544 -8.736 9.075 1.00 83.62 86 PRO A N 1
ATOM 680 C CA . PRO A 1 86 ? 9.218 -9.081 9.574 1.00 83.62 86 PRO A CA 1
ATOM 681 C C . PRO A 1 86 ? 9.127 -9.081 11.109 1.00 83.62 86 PRO A C 1
ATOM 683 O O . PRO A 1 86 ? 8.014 -9.125 11.633 1.00 83.62 86 PRO A O 1
ATOM 686 N N . ALA A 1 87 ? 10.258 -9.045 11.827 1.00 85.31 87 ALA A N 1
ATOM 687 C CA . ALA A 1 87 ? 10.301 -8.970 13.287 1.00 85.31 87 ALA A CA 1
ATOM 688 C C . ALA A 1 87 ? 10.058 -7.551 13.829 1.00 85.31 87 ALA A C 1
ATOM 690 O O . ALA A 1 87 ? 9.838 -7.374 15.033 1.00 85.31 87 ALA A O 1
ATOM 691 N N . LEU A 1 88 ? 10.081 -6.532 12.967 1.00 85.19 88 LEU A N 1
ATOM 692 C CA . LEU A 1 88 ? 9.783 -5.165 13.367 1.00 85.19 88 LEU A CA 1
ATOM 693 C C . LEU A 1 88 ? 8.282 -4.975 13.605 1.00 85.19 88 LEU A C 1
ATOM 695 O O . LEU A 1 88 ? 7.420 -5.608 12.997 1.00 85.19 88 LEU A O 1
ATOM 699 N N . SER A 1 89 ? 7.959 -4.066 14.523 1.00 78.88 89 SER A N 1
ATOM 700 C CA . SER A 1 89 ? 6.570 -3.709 14.840 1.00 78.88 89 SER A CA 1
ATOM 701 C C . SER A 1 89 ? 6.177 -2.328 14.319 1.00 78.88 89 SER A C 1
ATOM 703 O O . SER A 1 89 ? 4.991 -2.061 14.108 1.00 78.88 89 SER A O 1
ATOM 705 N N . ASP A 1 90 ? 7.157 -1.444 14.121 1.00 79.31 90 ASP A N 1
ATOM 706 C CA . ASP A 1 90 ? 6.976 -0.067 13.680 1.00 79.31 90 ASP A CA 1
ATOM 707 C C . ASP A 1 90 ? 8.299 0.523 13.159 1.00 79.31 90 ASP A C 1
ATOM 709 O O . ASP A 1 90 ? 9.362 -0.061 13.349 1.00 79.31 90 ASP A O 1
ATOM 713 N N . GLY A 1 91 ? 8.244 1.704 12.538 1.00 73.31 91 GLY A N 1
ATOM 714 C CA . GLY A 1 91 ? 9.429 2.460 12.118 1.00 73.31 91 GLY A CA 1
ATOM 715 C C . GLY A 1 91 ? 10.078 1.989 10.815 1.00 73.31 91 GLY A C 1
ATOM 716 O O . GLY A 1 91 ? 10.990 2.658 10.337 1.00 73.31 91 GLY A O 1
ATOM 717 N N . ASP A 1 92 ? 9.572 0.915 10.209 1.00 79.94 92 ASP A N 1
ATOM 718 C CA . ASP A 1 92 ? 10.018 0.411 8.912 1.00 79.94 92 ASP A CA 1
ATOM 719 C C . ASP A 1 92 ? 8.934 0.620 7.848 1.00 79.94 92 ASP A C 1
ATOM 721 O O . ASP A 1 92 ? 7.977 -0.143 7.721 1.00 79.94 92 ASP A O 1
ATOM 725 N N . PHE A 1 93 ? 9.043 1.733 7.123 1.00 81.69 93 PHE A N 1
ATOM 726 C CA . PHE A 1 93 ? 8.155 2.059 6.004 1.00 81.69 93 PHE A CA 1
ATOM 727 C C . PHE A 1 93 ? 8.681 1.501 4.671 1.00 81.69 93 PHE A C 1
ATOM 729 O O . PHE A 1 93 ? 7.978 1.553 3.657 1.00 81.69 93 PHE A O 1
ATOM 736 N N . GLY A 1 94 ? 9.906 0.970 4.662 1.00 88.62 94 GLY A N 1
ATOM 737 C CA . GLY A 1 94 ? 10.652 0.701 3.444 1.00 88.62 94 GLY A CA 1
ATOM 738 C C . GLY A 1 94 ? 11.208 1.960 2.769 1.00 88.62 94 GLY A C 1
ATOM 739 O O . GLY A 1 94 ? 11.218 3.053 3.344 1.00 88.62 94 GLY A O 1
ATOM 740 N N . ASP A 1 95 ? 11.655 1.818 1.518 1.00 93.38 95 ASP A N 1
ATOM 741 C CA . ASP A 1 95 ? 12.272 2.909 0.754 1.00 93.38 95 ASP A CA 1
ATOM 742 C C . ASP A 1 95 ? 11.359 3.422 -0.373 1.00 93.38 95 ASP A C 1
ATOM 744 O O . ASP A 1 95 ? 10.938 2.682 -1.263 1.00 93.38 95 ASP A O 1
ATOM 748 N N . PHE A 1 96 ? 11.094 4.732 -0.364 1.00 94.00 96 PHE A N 1
ATOM 749 C CA . PHE A 1 96 ? 10.307 5.435 -1.380 1.00 94.00 96 PHE A CA 1
ATOM 750 C C . PHE A 1 96 ? 10.815 5.245 -2.810 1.00 94.00 96 PHE A C 1
ATOM 752 O O . PHE A 1 96 ? 10.024 5.400 -3.744 1.00 94.00 96 PHE A O 1
ATOM 759 N N . ILE A 1 97 ? 12.092 4.903 -3.002 1.00 97.00 97 ILE A N 1
ATOM 760 C CA . ILE A 1 97 ? 12.643 4.653 -4.336 1.00 97.00 97 ILE A CA 1
ATOM 761 C C . ILE A 1 97 ? 11.945 3.498 -5.069 1.00 97.00 97 ILE A C 1
ATOM 763 O O . ILE A 1 97 ? 11.934 3.496 -6.296 1.00 97.00 97 ILE A O 1
ATOM 767 N N . TYR A 1 98 ? 11.282 2.582 -4.349 1.00 97.94 98 TYR A N 1
ATOM 768 C CA . TYR A 1 98 ? 10.513 1.476 -4.937 1.00 97.94 98 TYR A CA 1
ATOM 769 C C . TYR A 1 98 ? 9.057 1.833 -5.276 1.00 97.94 98 TYR A C 1
ATOM 771 O O . TYR A 1 98 ? 8.367 1.046 -5.926 1.00 97.94 98 TYR A O 1
ATOM 779 N N . ALA A 1 99 ? 8.570 3.024 -4.906 1.00 97.38 99 ALA A N 1
ATOM 780 C CA . ALA A 1 99 ? 7.229 3.490 -5.280 1.00 97.38 99 ALA A CA 1
ATOM 781 C C . ALA A 1 99 ? 6.925 3.406 -6.798 1.00 97.38 99 ALA A C 1
ATOM 783 O O . ALA A 1 99 ? 5.820 2.978 -7.148 1.00 97.38 99 ALA A O 1
ATOM 784 N N . PRO A 1 100 ? 7.867 3.743 -7.708 1.00 98.50 100 PRO A N 1
ATOM 785 C CA . PRO A 1 100 ? 7.661 3.641 -9.153 1.00 98.50 100 PRO A CA 1
ATOM 786 C C . PRO A 1 10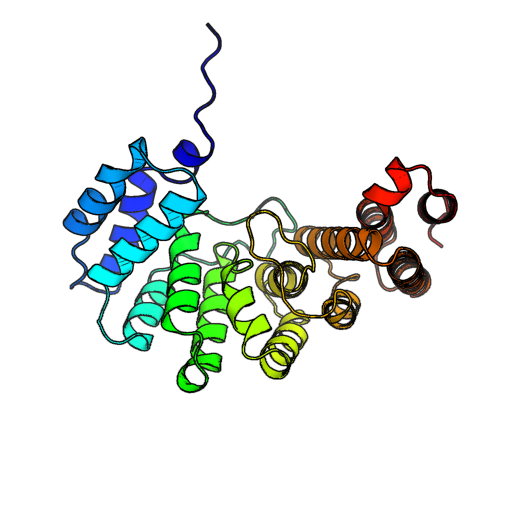0 ? 7.350 2.221 -9.640 1.00 98.50 100 PRO A C 1
ATOM 788 O O . PRO A 1 100 ? 6.726 2.059 -10.682 1.00 98.50 100 PRO A O 1
ATOM 791 N N . TYR A 1 101 ? 7.752 1.179 -8.903 1.00 98.69 101 TYR A N 1
ATOM 792 C CA . TYR A 1 101 ? 7.529 -0.208 -9.323 1.00 98.69 101 TYR A CA 1
ATOM 793 C C . TYR A 1 101 ? 6.050 -0.564 -9.189 1.00 98.69 101 TYR A C 1
ATOM 795 O O . TYR A 1 101 ? 5.443 -1.109 -10.110 1.00 98.69 101 TYR A O 1
ATOM 803 N N . ALA A 1 102 ? 5.450 -0.208 -8.050 1.00 98.44 102 ALA A N 1
ATOM 804 C CA . ALA A 1 102 ? 4.024 -0.399 -7.826 1.00 98.44 102 ALA A CA 1
ATOM 805 C C . ALA A 1 102 ? 3.201 0.476 -8.788 1.00 98.44 102 ALA A C 1
ATOM 807 O O . ALA A 1 102 ? 2.193 0.022 -9.329 1.00 98.44 102 ALA A O 1
ATOM 808 N N . GLU A 1 103 ? 3.650 1.709 -9.047 1.00 98.44 103 GLU A N 1
ATOM 809 C CA . GLU A 1 103 ? 2.998 2.602 -10.007 1.00 98.44 103 GLU A CA 1
ATOM 810 C C . GLU A 1 103 ? 3.053 2.053 -11.444 1.00 98.44 103 GLU A C 1
ATOM 812 O O . GLU A 1 103 ? 2.023 2.047 -12.118 1.00 98.44 103 GLU A O 1
ATOM 817 N N . TYR A 1 104 ? 4.186 1.487 -11.880 1.00 98.75 104 TYR A N 1
ATOM 818 C CA . TYR A 1 104 ? 4.301 0.787 -13.165 1.00 98.75 104 TYR A CA 1
ATOM 819 C C . TYR A 1 104 ? 3.294 -0.367 -13.284 1.00 98.75 104 TYR A C 1
ATOM 821 O O . TYR A 1 104 ? 2.574 -0.468 -14.280 1.00 98.75 104 TYR A O 1
ATOM 829 N N . VAL A 1 105 ? 3.203 -1.216 -12.250 1.00 98.75 105 VAL A N 1
ATOM 830 C CA . VAL A 1 105 ? 2.254 -2.342 -12.216 1.00 98.75 105 VAL A CA 1
ATOM 831 C C . VAL A 1 105 ? 0.812 -1.850 -12.328 1.00 98.75 105 VAL A C 1
ATOM 833 O O . VAL A 1 105 ? 0.043 -2.402 -13.109 1.00 98.75 105 VAL A O 1
ATOM 836 N N . ALA A 1 106 ? 0.443 -0.785 -11.616 1.00 98.31 106 ALA A N 1
ATOM 837 C CA . ALA A 1 106 ? -0.905 -0.231 -11.696 1.00 98.31 106 ALA A CA 1
ATOM 838 C C . ALA A 1 106 ? -1.229 0.373 -13.070 1.00 98.31 106 ALA A C 1
ATOM 840 O O . ALA A 1 106 ? -2.320 0.153 -13.590 1.00 98.31 106 ALA A O 1
ATOM 841 N N . GLN A 1 107 ? -0.290 1.104 -13.677 1.00 97.75 107 GLN A N 1
ATOM 842 C CA . GLN A 1 107 ? -0.506 1.749 -14.976 1.00 97.75 107 GLN A CA 1
ATOM 843 C C . GLN A 1 107 ? -0.622 0.744 -16.128 1.00 97.75 107 GLN A C 1
ATOM 845 O O . GLN A 1 107 ? -1.330 1.005 -17.099 1.00 97.75 107 GLN A O 1
ATOM 850 N N . ARG A 1 108 ? 0.083 -0.390 -16.042 1.00 98.12 108 ARG A N 1
ATOM 851 C CA . ARG A 1 108 ? 0.203 -1.350 -17.150 1.00 98.12 108 ARG A CA 1
ATOM 852 C C . ARG A 1 108 ? -0.556 -2.656 -16.948 1.00 98.12 108 ARG A C 1
ATOM 854 O O . ARG A 1 108 ? -0.845 -3.314 -17.939 1.00 98.12 108 ARG A O 1
ATOM 861 N N . GLY A 1 109 ? -0.863 -3.013 -15.705 1.00 98.06 109 GLY A N 1
ATOM 862 C CA . GLY A 1 109 ? -1.425 -4.311 -15.330 1.00 98.06 109 GLY A CA 1
ATOM 863 C C . GLY A 1 109 ? -2.853 -4.277 -14.792 1.00 98.06 109 GLY A C 1
ATOM 864 O O . GLY A 1 109 ? -3.398 -5.329 -14.470 1.00 98.06 109 GLY A O 1
ATOM 865 N N . CYS A 1 110 ? -3.480 -3.100 -14.684 1.00 98.38 110 CYS A N 1
ATOM 866 C CA . CYS A 1 110 ? -4.872 -2.968 -14.238 1.00 98.38 110 CYS A CA 1
ATOM 867 C C . CYS A 1 110 ? -5.868 -3.368 -15.342 1.00 98.38 110 CYS A C 1
ATOM 869 O O . CYS A 1 110 ? -6.651 -2.555 -15.830 1.00 98.38 110 CYS A O 1
ATOM 871 N N . THR A 1 111 ? -5.823 -4.638 -15.741 1.00 98.44 111 THR A N 1
ATOM 872 C CA . THR A 1 111 ? -6.687 -5.269 -16.744 1.00 98.44 111 THR A CA 1
ATOM 873 C C . THR A 1 111 ? -7.221 -6.593 -16.197 1.00 98.44 111 THR A C 1
ATOM 875 O O . THR A 1 111 ? -6.640 -7.168 -15.280 1.00 98.44 111 THR A O 1
ATOM 878 N N . ALA A 1 112 ? -8.317 -7.105 -16.764 1.00 98.31 112 ALA A N 1
ATOM 879 C CA . ALA A 1 112 ? -8.867 -8.396 -16.345 1.00 98.31 112 ALA A CA 1
ATOM 880 C C . ALA A 1 112 ? -7.896 -9.564 -16.617 1.00 98.31 112 ALA A C 1
ATOM 882 O O . ALA A 1 112 ? -7.821 -10.498 -15.826 1.00 98.31 112 ALA A O 1
ATOM 883 N N . GLU A 1 113 ? -7.128 -9.495 -17.710 1.00 98.38 113 GLU A N 1
ATOM 884 C CA . GLU A 1 113 ? -6.149 -10.522 -18.094 1.00 98.38 113 GLU A CA 1
ATOM 885 C C . GLU A 1 113 ? -4.974 -10.603 -17.108 1.00 98.38 113 GLU A C 1
ATOM 887 O O . GLU A 1 113 ? -4.502 -11.693 -16.775 1.00 98.38 113 GLU A O 1
ATOM 892 N N . ASP A 1 114 ? -4.504 -9.452 -16.627 1.00 98.62 114 ASP A N 1
ATOM 893 C CA . ASP A 1 114 ? -3.308 -9.339 -15.793 1.00 98.62 114 ASP A CA 1
ATOM 894 C C . ASP A 1 114 ? -3.603 -9.120 -14.305 1.00 98.62 114 ASP A C 1
ATOM 896 O O . ASP A 1 114 ? -2.663 -8.923 -13.534 1.00 98.62 114 ASP A O 1
ATOM 900 N N . LEU A 1 115 ? -4.869 -9.178 -13.882 1.00 98.75 115 LEU A N 1
ATOM 901 C CA . LEU A 1 115 ? -5.304 -8.860 -12.519 1.00 98.75 115 LEU A CA 1
ATOM 902 C C . LEU A 1 115 ? -4.534 -9.654 -11.458 1.00 98.75 115 LEU A C 1
ATOM 904 O O . LEU A 1 115 ? -3.814 -9.072 -10.649 1.00 98.75 115 LEU A O 1
ATOM 908 N N . GLU A 1 116 ? -4.626 -10.981 -11.501 1.00 98.62 116 GLU A N 1
ATOM 909 C CA . GLU A 1 116 ? -3.986 -11.875 -10.525 1.00 98.62 116 GLU A CA 1
ATOM 910 C C . GLU A 1 116 ? -2.465 -11.716 -10.501 1.00 98.62 116 GLU A C 1
ATOM 912 O O . GLU A 1 116 ? -1.830 -11.622 -9.448 1.00 98.62 116 GLU A O 1
ATOM 917 N N . PHE A 1 117 ? -1.871 -11.617 -11.691 1.00 98.88 117 PHE A N 1
ATOM 918 C CA . PHE A 1 117 ? -0.440 -11.404 -11.831 1.00 98.88 117 PHE A CA 1
ATOM 919 C C . PHE A 1 117 ? -0.023 -10.065 -11.205 1.00 98.88 117 PHE A C 1
ATOM 921 O O . PHE A 1 117 ? 0.935 -10.010 -10.436 1.00 98.88 117 PHE A O 1
ATOM 928 N N . SER A 1 118 ? -0.768 -8.996 -11.473 1.00 98.88 118 SER A N 1
ATOM 929 C CA . SER A 1 118 ? -0.496 -7.660 -10.945 1.00 98.88 118 SER A CA 1
ATOM 930 C C . SER A 1 118 ? -0.662 -7.603 -9.432 1.00 98.88 118 SER A C 1
ATOM 932 O O . SER A 1 118 ? 0.198 -7.040 -8.758 1.00 98.88 118 SER A O 1
ATOM 934 N N . LEU A 1 119 ? -1.696 -8.242 -8.876 1.00 98.88 119 LEU A N 1
ATOM 935 C CA . LEU A 1 119 ? -1.879 -8.355 -7.427 1.00 98.88 119 LEU A CA 1
ATOM 936 C C . LEU A 1 119 ? -0.699 -9.090 -6.778 1.00 98.88 119 LEU A C 1
ATOM 938 O O . LEU A 1 119 ? -0.155 -8.608 -5.784 1.00 98.88 119 LEU A O 1
ATOM 942 N N . ALA A 1 120 ? -0.218 -10.184 -7.373 1.00 98.81 120 ALA A N 1
ATOM 943 C CA . ALA A 1 120 ? 0.973 -10.878 -6.887 1.00 98.81 120 ALA A CA 1
ATOM 944 C C . ALA A 1 120 ? 2.232 -9.986 -6.917 1.00 98.81 120 ALA A C 1
ATOM 946 O O . ALA A 1 120 ? 3.017 -9.995 -5.963 1.00 98.81 120 ALA A O 1
ATOM 947 N N . MET A 1 121 ? 2.414 -9.173 -7.966 1.00 98.75 121 MET A N 1
ATOM 948 C CA . MET A 1 121 ? 3.524 -8.213 -8.035 1.00 98.75 121 MET A CA 1
ATOM 949 C C . MET A 1 121 ? 3.394 -7.124 -6.962 1.00 98.75 121 MET A C 1
ATOM 951 O O . MET A 1 121 ? 4.365 -6.847 -6.259 1.00 98.75 121 MET A O 1
ATOM 955 N N . LEU A 1 122 ? 2.201 -6.546 -6.772 1.00 98.81 122 LEU A N 1
ATOM 956 C CA . LEU A 1 122 ? 1.953 -5.544 -5.729 1.00 98.81 122 LEU A CA 1
ATOM 957 C C . LEU A 1 122 ? 2.195 -6.109 -4.326 1.00 98.81 122 LEU A C 1
ATOM 959 O O . LEU A 1 122 ? 2.791 -5.424 -3.494 1.00 98.81 122 LEU A O 1
ATOM 963 N N . ARG A 1 123 ? 1.810 -7.366 -4.073 1.00 98.62 123 ARG A N 1
ATOM 964 C CA . ARG A 1 123 ? 2.113 -8.065 -2.819 1.00 98.62 123 ARG A CA 1
ATOM 965 C C . ARG A 1 123 ? 3.619 -8.189 -2.586 1.00 98.62 123 ARG A C 1
ATOM 967 O O . ARG A 1 123 ? 4.079 -7.975 -1.471 1.00 98.62 123 ARG A O 1
ATOM 974 N N . ALA A 1 124 ? 4.398 -8.523 -3.612 1.00 98.25 124 ALA A N 1
ATOM 975 C CA . ALA A 1 124 ? 5.851 -8.642 -3.480 1.00 98.25 124 ALA A CA 1
ATOM 976 C C . ALA A 1 124 ? 6.531 -7.280 -3.255 1.00 98.25 124 ALA A C 1
ATOM 978 O O . ALA A 1 124 ? 7.403 -7.156 -2.393 1.00 98.25 124 ALA A O 1
ATOM 979 N N . ILE A 1 125 ? 6.104 -6.252 -3.994 1.00 98.38 125 ILE A N 1
ATOM 980 C CA . ILE A 1 125 ? 6.625 -4.884 -3.866 1.00 98.38 125 ILE A CA 1
ATOM 981 C C . ILE A 1 125 ? 6.281 -4.312 -2.492 1.00 98.38 125 ILE A C 1
ATOM 983 O O . ILE A 1 125 ? 7.122 -3.652 -1.874 1.00 98.38 125 ILE A O 1
ATOM 987 N N . THR A 1 126 ? 5.078 -4.598 -1.973 1.00 97.81 126 THR A N 1
ATOM 988 C CA . THR A 1 126 ? 4.629 -3.967 -0.732 1.00 97.81 126 THR A CA 1
ATOM 989 C C . THR A 1 126 ? 5.455 -4.365 0.497 1.00 97.81 126 THR A C 1
ATOM 991 O O . THR A 1 126 ? 5.338 -3.732 1.541 1.00 97.81 126 THR A O 1
ATOM 994 N N . THR A 1 127 ? 6.292 -5.401 0.415 1.00 96.56 127 THR A N 1
ATOM 995 C CA . THR A 1 127 ? 7.180 -5.782 1.521 1.00 96.56 127 THR A CA 1
ATOM 996 C C . THR A 1 127 ? 8.507 -5.016 1.526 1.00 96.56 127 THR A C 1
ATOM 998 O O . THR A 1 127 ? 9.314 -5.250 2.414 1.00 96.56 127 THR A O 1
ATOM 1001 N N . ARG A 1 128 ? 8.778 -4.146 0.539 1.00 95.62 128 ARG A N 1
ATOM 1002 C CA . ARG A 1 128 ? 9.974 -3.265 0.479 1.00 95.62 128 ARG A CA 1
ATOM 1003 C C . ARG A 1 128 ? 9.616 -1.784 0.548 1.00 95.62 128 ARG A C 1
ATOM 1005 O O . ARG A 1 128 ? 10.468 -0.952 0.838 1.00 95.62 128 ARG A O 1
ATOM 1012 N N . PHE A 1 129 ? 8.368 -1.463 0.234 1.00 93.81 129 PHE A N 1
ATOM 1013 C CA . PHE A 1 129 ? 7.767 -0.137 0.314 1.00 93.81 129 PHE A CA 1
ATOM 1014 C C . PHE A 1 129 ? 6.239 -0.284 0.319 1.00 93.81 129 PHE A C 1
ATOM 1016 O O . PHE A 1 129 ? 5.739 -1.392 0.322 1.00 93.81 129 PHE A O 1
ATOM 1023 N N . SER A 1 130 ? 5.448 0.782 0.312 1.00 93.75 130 SER A N 1
ATOM 1024 C CA . SER A 1 130 ? 3.988 0.684 0.245 1.00 93.75 130 SER A CA 1
ATOM 1025 C C . SER A 1 130 ? 3.436 0.575 -1.186 1.00 93.75 130 SER A C 1
ATOM 1027 O O . SER A 1 130 ? 3.767 1.388 -2.049 1.00 93.75 130 SER A O 1
ATOM 1029 N N . ALA A 1 131 ? 2.498 -0.354 -1.418 1.00 97.38 131 ALA A N 1
ATOM 1030 C CA . ALA A 1 131 ? 1.664 -0.405 -2.630 1.00 97.38 131 ALA A CA 1
ATOM 1031 C C . ALA A 1 131 ? 0.294 0.305 -2.474 1.00 97.38 131 ALA A C 1
ATOM 1033 O O . ALA A 1 131 ? -0.595 0.141 -3.310 1.00 97.38 131 ALA A O 1
ATOM 1034 N N . GLU A 1 132 ? 0.105 1.112 -1.421 1.00 97.00 132 GLU A N 1
ATOM 1035 C CA . GLU A 1 132 ? -1.192 1.710 -1.041 1.00 97.00 132 GLU A CA 1
ATOM 1036 C C . GLU A 1 132 ? -1.848 2.581 -2.121 1.00 97.00 132 GLU A C 1
ATOM 1038 O O . GLU A 1 132 ? -3.071 2.675 -2.180 1.00 97.00 132 GLU A O 1
ATOM 1043 N N . PHE A 1 133 ? -1.057 3.216 -2.990 1.00 96.44 133 PHE A N 1
ATOM 1044 C CA . PHE A 1 133 ? -1.588 3.990 -4.114 1.00 96.44 133 PHE A CA 1
ATOM 1045 C C . PHE A 1 133 ? -1.918 3.097 -5.306 1.00 96.44 133 PHE A C 1
ATOM 1047 O O . PHE A 1 133 ? -2.935 3.296 -5.965 1.00 96.44 133 PHE A O 1
ATOM 1054 N N . ALA A 1 134 ? -1.060 2.113 -5.562 1.00 97.88 134 ALA A N 1
ATOM 1055 C CA . ALA A 1 134 ? -1.114 1.257 -6.735 1.00 97.88 134 ALA A CA 1
ATOM 1056 C C . ALA A 1 134 ? -2.260 0.243 -6.689 1.00 97.88 134 ALA A C 1
ATOM 1058 O O . ALA A 1 134 ? -2.756 -0.137 -7.739 1.00 97.88 134 ALA A O 1
ATOM 1059 N N . ILE A 1 135 ? -2.719 -0.158 -5.500 1.00 98.44 135 ILE A N 1
ATOM 1060 C CA . ILE A 1 135 ? -3.858 -1.080 -5.357 1.00 98.44 135 ILE A CA 1
ATOM 1061 C C . ILE A 1 135 ? -5.212 -0.422 -5.677 1.00 98.44 135 ILE A C 1
ATOM 1063 O O . ILE A 1 135 ? -6.182 -1.100 -6.003 1.00 98.44 135 ILE A O 1
ATOM 1067 N N . ARG A 1 136 ? -5.304 0.912 -5.604 1.00 98.00 136 ARG A N 1
ATOM 1068 C CA . ARG A 1 136 ? -6.583 1.643 -5.675 1.00 98.00 136 ARG A CA 1
ATOM 1069 C C . ARG A 1 136 ? -7.246 1.618 -7.058 1.00 98.00 136 ARG A C 1
ATOM 1071 O O . ARG A 1 136 ? -8.455 1.420 -7.092 1.00 98.00 136 ARG A O 1
ATOM 1078 N N . PRO A 1 137 ? -6.520 1.746 -8.188 1.00 97.69 137 PRO A N 1
ATOM 1079 C CA . PRO A 1 137 ? -7.103 1.513 -9.510 1.00 97.69 137 PRO A CA 1
ATOM 1080 C C . PRO A 1 137 ? -7.747 0.128 -9.647 1.00 97.69 137 PRO A C 1
ATOM 1082 O O . PRO A 1 137 ? -8.823 0.018 -10.224 1.00 97.69 137 PRO A O 1
ATOM 1085 N N . PHE A 1 138 ? -7.140 -0.907 -9.054 1.00 98.50 138 PHE A N 1
ATOM 1086 C CA . PHE A 1 138 ? -7.704 -2.257 -9.061 1.00 98.50 138 PHE A CA 1
ATOM 1087 C C . PHE A 1 138 ? -8.964 -2.350 -8.196 1.00 98.50 138 PHE A C 1
ATOM 1089 O O . PHE A 1 138 ? -9.925 -2.978 -8.619 1.00 98.50 138 PHE A O 1
ATOM 1096 N N . LEU A 1 139 ? -8.994 -1.705 -7.023 1.00 98.19 139 LEU A N 1
ATOM 1097 C CA . LEU A 1 139 ? -10.200 -1.627 -6.185 1.00 98.19 139 LEU A CA 1
ATOM 1098 C C . LEU A 1 139 ? -11.374 -0.954 -6.912 1.00 98.19 139 LEU A C 1
ATOM 1100 O O . LEU A 1 139 ? -12.495 -1.436 -6.811 1.00 98.19 139 LEU A O 1
ATOM 1104 N N . ASP A 1 140 ? -11.127 0.132 -7.649 1.00 96.94 140 ASP A N 1
ATOM 1105 C CA . ASP A 1 140 ? -12.177 0.814 -8.420 1.00 96.94 140 ASP A CA 1
ATOM 1106 C C . ASP A 1 140 ? -12.639 -0.031 -9.631 1.00 96.94 140 ASP A C 1
ATOM 1108 O O . ASP A 1 140 ? -13.820 -0.014 -9.975 1.00 96.94 140 ASP A O 1
ATOM 1112 N N . ALA A 1 141 ? -11.728 -0.756 -10.294 1.00 98.00 141 ALA A N 1
ATOM 1113 C CA . ALA A 1 141 ? -12.025 -1.507 -11.521 1.00 98.00 141 ALA A CA 1
ATOM 1114 C C . ALA A 1 141 ? -12.576 -2.925 -11.278 1.00 98.00 141 ALA A C 1
ATOM 1116 O O . ALA A 1 141 ? -13.398 -3.406 -12.056 1.00 98.00 141 ALA A O 1
ATOM 1117 N N . PHE A 1 142 ? -12.123 -3.596 -10.216 1.00 98.44 142 PHE A N 1
ATOM 1118 C CA . PHE A 1 142 ? -12.418 -5.000 -9.901 1.00 98.44 142 PHE A CA 1
ATOM 1119 C C . PHE A 1 142 ? -12.712 -5.190 -8.398 1.00 98.44 142 PHE A C 1
ATOM 1121 O O . PHE A 1 142 ? -12.048 -6.001 -7.743 1.00 98.44 142 PHE A O 1
ATOM 1128 N N . PRO A 1 143 ? -13.676 -4.448 -7.817 1.00 98.06 143 PRO A N 1
ATOM 1129 C CA . PRO A 1 143 ? -13.858 -4.358 -6.368 1.00 98.06 143 PRO A CA 1
ATOM 1130 C C . PRO A 1 143 ? -14.024 -5.715 -5.690 1.00 98.06 143 PRO A C 1
ATOM 1132 O O . PRO A 1 143 ? -13.261 -6.022 -4.780 1.00 98.06 143 PRO A O 1
ATOM 1135 N N . ASP A 1 144 ? -14.951 -6.553 -6.155 1.00 97.81 144 ASP A N 1
ATOM 1136 C CA . ASP A 1 144 ? -15.266 -7.832 -5.502 1.00 97.81 144 ASP A CA 1
ATOM 1137 C C . ASP A 1 144 ? -14.047 -8.758 -5.435 1.00 97.81 144 ASP A C 1
ATOM 1139 O O . ASP A 1 144 ? -13.741 -9.355 -4.399 1.00 97.81 144 ASP A O 1
ATOM 1143 N N . HIS A 1 145 ? -13.305 -8.833 -6.541 1.00 98.69 145 HIS A N 1
ATOM 1144 C CA . HIS A 1 145 ? -12.120 -9.670 -6.648 1.00 98.69 145 HIS A CA 1
ATOM 1145 C C . HIS A 1 145 ? -10.993 -9.151 -5.749 1.00 98.69 145 HIS A C 1
ATOM 1147 O O . HIS A 1 145 ? -10.414 -9.898 -4.963 1.00 98.69 145 HIS A O 1
ATOM 1153 N N . VAL A 1 146 ? -10.708 -7.849 -5.810 1.00 98.75 146 VAL A N 1
ATOM 1154 C CA . VAL A 1 146 ? -9.610 -7.252 -5.044 1.00 98.75 146 VAL A CA 1
ATOM 1155 C C . VAL A 1 146 ? -9.922 -7.244 -3.551 1.00 98.75 146 VAL A C 1
ATOM 1157 O O . VAL A 1 146 ? -9.037 -7.545 -2.757 1.00 98.75 146 VAL A O 1
ATOM 1160 N N . LEU A 1 147 ? -11.164 -6.971 -3.144 1.00 98.69 147 LEU A N 1
ATOM 1161 C CA . LEU A 1 147 ? -11.581 -7.045 -1.740 1.00 98.69 147 LEU A CA 1
ATOM 1162 C C . LEU A 1 147 ? -11.471 -8.470 -1.194 1.00 98.69 147 LEU A C 1
ATOM 1164 O O . LEU A 1 147 ? -10.991 -8.644 -0.075 1.00 98.69 147 LEU A O 1
ATOM 1168 N N . THR A 1 148 ? -11.831 -9.485 -1.986 1.00 98.69 148 THR A N 1
ATOM 1169 C CA . THR A 1 148 ? -11.636 -10.896 -1.616 1.00 98.69 148 THR A CA 1
ATOM 1170 C C . THR A 1 148 ? -10.154 -11.206 -1.396 1.00 98.69 148 THR A C 1
ATOM 1172 O O . THR A 1 148 ? -9.785 -11.788 -0.373 1.00 98.69 148 THR A O 1
ATOM 1175 N N . THR A 1 149 ? -9.285 -10.751 -2.301 1.00 98.81 149 THR A N 1
ATOM 1176 C CA . THR A 1 149 ? -7.831 -10.921 -2.176 1.00 98.81 149 THR A CA 1
ATOM 1177 C C . THR A 1 149 ? -7.267 -10.195 -0.955 1.00 98.81 149 THR A C 1
ATOM 1179 O O . THR A 1 149 ? -6.501 -10.784 -0.193 1.00 98.81 149 THR A O 1
ATOM 1182 N N . LEU A 1 150 ? -7.670 -8.944 -0.712 1.00 98.81 150 LEU A N 1
ATOM 1183 C CA . LEU A 1 150 ? -7.232 -8.185 0.462 1.00 98.81 150 LEU A CA 1
ATOM 1184 C C . LEU A 1 150 ? -7.730 -8.811 1.770 1.00 98.81 150 LEU A C 1
ATOM 1186 O O . LEU A 1 150 ? -6.993 -8.821 2.752 1.00 98.81 150 LEU A O 1
ATOM 1190 N N . LEU A 1 151 ? -8.938 -9.379 1.791 1.00 98.75 151 LEU A N 1
ATOM 1191 C CA . LEU A 1 151 ? -9.443 -10.103 2.955 1.00 98.75 151 LEU A CA 1
ATOM 1192 C C . LEU A 1 151 ? -8.626 -11.375 3.227 1.00 98.75 151 LEU A C 1
ATOM 1194 O O . LEU A 1 151 ? -8.334 -11.678 4.378 1.00 98.75 151 LEU A O 1
ATOM 1198 N N . ALA A 1 152 ? -8.201 -12.102 2.191 1.00 98.69 152 ALA A N 1
ATOM 1199 C CA . ALA A 1 152 ? -7.289 -13.235 2.362 1.00 98.69 152 ALA A CA 1
ATOM 1200 C C . ALA A 1 152 ? -5.910 -12.781 2.883 1.00 98.69 152 ALA A C 1
ATOM 1202 O O . ALA A 1 152 ? -5.327 -13.402 3.774 1.00 98.69 152 ALA A O 1
ATOM 1203 N N . TRP A 1 153 ? -5.403 -11.659 2.372 1.00 98.75 153 TRP A N 1
ATOM 1204 C CA . TRP A 1 153 ? -4.122 -11.074 2.768 1.00 98.75 153 TRP A CA 1
ATOM 1205 C C . TRP A 1 153 ? -4.096 -10.501 4.189 1.00 98.75 153 TRP A C 1
ATOM 1207 O O . TRP A 1 153 ? -3.010 -10.223 4.700 1.00 98.75 153 TRP A O 1
ATOM 1217 N N . THR A 1 154 ? -5.229 -10.394 4.892 1.00 98.69 154 THR A N 1
ATOM 1218 C CA . THR A 1 154 ? -5.199 -10.083 6.332 1.00 98.69 154 THR A CA 1
ATOM 1219 C C . THR A 1 154 ? -4.538 -11.194 7.149 1.00 98.69 154 THR A C 1
ATOM 1221 O O . THR A 1 154 ? -4.106 -10.942 8.265 1.00 98.69 154 THR A O 1
ATOM 1224 N N . GLY A 1 155 ? -4.448 -12.417 6.613 1.00 98.00 155 GLY A N 1
ATOM 1225 C CA . GLY A 1 155 ? -3.716 -13.538 7.211 1.00 98.00 155 GLY A CA 1
ATOM 1226 C C . GLY A 1 155 ? -2.263 -13.671 6.740 1.00 98.00 155 GLY A C 1
ATOM 1227 O O . GLY A 1 155 ? -1.626 -14.684 7.026 1.00 98.00 155 GLY A O 1
ATOM 1228 N N . ASP A 1 156 ? -1.737 -12.704 5.981 1.00 98.12 156 ASP A N 1
ATOM 1229 C CA . ASP A 1 156 ? -0.386 -12.796 5.430 1.00 98.12 156 ASP A CA 1
ATOM 1230 C C . ASP A 1 156 ? 0.691 -12.751 6.526 1.00 98.12 156 ASP A C 1
ATOM 1232 O O . ASP A 1 156 ? 0.598 -11.996 7.499 1.00 98.12 156 ASP A O 1
ATOM 1236 N N . GLN A 1 157 ? 1.761 -13.525 6.340 1.00 95.25 157 GLN A N 1
ATOM 1237 C CA . GLN A 1 157 ? 2.886 -13.568 7.275 1.00 95.25 157 GLN A CA 1
ATOM 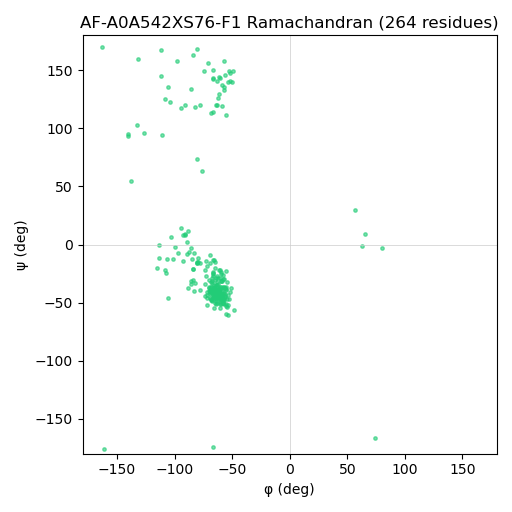1238 C C . GLN A 1 157 ? 3.587 -12.208 7.386 1.00 95.25 157 GLN A C 1
ATOM 1240 O O . GLN A 1 157 ? 4.042 -11.828 8.465 1.00 95.25 157 GLN A O 1
ATOM 1245 N N . HIS A 1 158 ? 3.641 -11.437 6.295 1.00 96.12 158 HIS A N 1
ATOM 1246 C CA . HIS A 1 158 ? 4.346 -10.163 6.275 1.00 96.12 158 HIS A CA 1
ATOM 1247 C C . HIS A 1 158 ? 3.426 -8.998 6.655 1.00 96.12 158 HIS A C 1
ATOM 1249 O O . HIS A 1 158 ? 2.460 -8.682 5.957 1.00 96.12 158 HIS A O 1
ATOM 1255 N N . TYR A 1 159 ? 3.767 -8.274 7.722 1.00 96.31 159 TYR A N 1
ATOM 1256 C CA . TYR A 1 159 ? 2.902 -7.222 8.265 1.00 96.31 159 TYR A CA 1
ATOM 1257 C C . TYR A 1 159 ? 2.668 -6.048 7.300 1.00 96.31 159 TYR A C 1
ATOM 1259 O O . TYR A 1 159 ? 1.609 -5.429 7.337 1.00 96.31 159 TYR A O 1
ATOM 1267 N N . HIS A 1 160 ? 3.595 -5.759 6.378 1.00 97.38 160 HIS A N 1
ATOM 1268 C CA . HIS A 1 160 ? 3.341 -4.794 5.296 1.00 97.38 160 HIS A CA 1
ATOM 1269 C C . HIS A 1 160 ? 2.157 -5.179 4.397 1.00 97.38 160 HIS A C 1
ATOM 1271 O O . HIS A 1 160 ? 1.405 -4.298 3.981 1.00 97.38 160 HIS A O 1
ATOM 1277 N N . VAL A 1 161 ? 1.983 -6.471 4.099 1.00 98.19 161 VAL A N 1
ATOM 1278 C CA . VAL A 1 161 ? 0.871 -6.961 3.274 1.00 98.19 161 VAL A CA 1
ATOM 1279 C C . VAL A 1 161 ? -0.440 -6.802 4.042 1.00 98.19 161 VAL A C 1
ATOM 1281 O O . VAL A 1 161 ? -1.393 -6.225 3.523 1.00 98.19 161 VAL A O 1
ATOM 1284 N N . ARG A 1 162 ? -0.465 -7.187 5.324 1.00 98.38 162 ARG A N 1
ATOM 1285 C CA . ARG A 1 162 ? -1.630 -6.962 6.196 1.00 98.38 162 ARG A CA 1
ATOM 1286 C C . ARG A 1 162 ? -1.976 -5.475 6.310 1.00 98.38 162 ARG A C 1
ATOM 1288 O O . ARG A 1 162 ? -3.127 -5.078 6.142 1.00 98.38 162 ARG A O 1
ATOM 1295 N N . ARG A 1 163 ? -0.964 -4.617 6.484 1.00 98.06 163 ARG A N 1
ATOM 1296 C CA . ARG A 1 163 ? -1.124 -3.157 6.510 1.00 98.06 163 ARG A CA 1
ATOM 1297 C C . ARG A 1 163 ? -1.676 -2.619 5.189 1.00 98.06 163 ARG A C 1
ATOM 1299 O O . ARG A 1 163 ? -2.517 -1.726 5.230 1.00 98.06 163 ARG A O 1
ATOM 1306 N N . LEU A 1 164 ? -1.238 -3.133 4.035 1.00 98.44 164 LEU A N 1
ATOM 1307 C CA . LEU A 1 164 ? -1.769 -2.740 2.722 1.00 98.44 164 LEU A CA 1
ATOM 1308 C C . LEU A 1 164 ? -3.282 -2.969 2.634 1.00 98.44 164 LEU A C 1
ATOM 1310 O O . LEU A 1 164 ? -3.975 -2.134 2.059 1.00 98.44 164 LEU A O 1
ATOM 1314 N N . CYS A 1 165 ? -3.797 -4.046 3.230 1.00 98.69 165 CYS A N 1
ATOM 1315 C CA . CYS A 1 165 ? -5.226 -4.361 3.212 1.00 98.69 165 CYS A CA 1
ATOM 1316 C C . CYS A 1 165 ? -6.050 -3.251 3.873 1.00 98.69 165 CYS A C 1
ATOM 1318 O O . CYS A 1 165 ? -7.009 -2.755 3.280 1.00 98.69 165 CYS A O 1
ATOM 1320 N N . SER A 1 166 ? -5.632 -2.806 5.062 1.00 98.50 166 SER A N 1
ATOM 1321 C CA . SER A 1 166 ? -6.254 -1.672 5.754 1.00 98.50 166 SER A CA 1
ATOM 1322 C C . SER A 1 166 ? -5.998 -0.348 5.028 1.00 98.50 166 SER A C 1
ATOM 1324 O O . SER A 1 166 ? -6.924 0.434 4.824 1.00 98.50 166 SER A O 1
ATOM 1326 N N . GLU A 1 167 ? -4.758 -0.068 4.622 1.00 97.69 167 GLU A N 1
ATOM 1327 C CA . GLU A 1 167 ? -4.389 1.246 4.089 1.00 97.69 167 GLU A CA 1
ATOM 1328 C C . GLU A 1 167 ? -4.957 1.501 2.687 1.00 97.69 167 GLU A C 1
ATOM 1330 O O . GLU A 1 167 ? -5.464 2.588 2.402 1.00 97.69 167 GLU A O 1
ATOM 1335 N N . GLY A 1 168 ? -4.884 0.499 1.811 1.00 97.50 168 GLY A N 1
ATOM 1336 C CA . GLY A 1 168 ? -5.325 0.585 0.422 1.00 97.50 168 GLY A CA 1
ATOM 1337 C C . GLY A 1 168 ? -6.824 0.838 0.296 1.00 97.50 168 GLY A C 1
ATOM 1338 O O . GLY A 1 168 ? -7.245 1.568 -0.603 1.00 97.50 168 GLY A O 1
ATOM 1339 N N . THR A 1 169 ? -7.611 0.320 1.244 1.00 97.88 169 THR A N 1
ATOM 1340 C CA . THR A 1 169 ? -9.077 0.437 1.289 1.00 97.88 169 THR A CA 1
ATOM 1341 C C . THR A 1 169 ? -9.576 1.669 2.042 1.00 97.88 169 THR A C 1
ATOM 1343 O O . THR A 1 169 ? -10.782 1.882 2.131 1.00 97.88 169 THR A O 1
ATOM 1346 N N . ARG A 1 170 ? -8.680 2.533 2.548 1.00 97.62 170 ARG A N 1
ATOM 1347 C CA . ARG A 1 170 ? -9.086 3.763 3.245 1.00 97.62 170 ARG A CA 1
ATOM 1348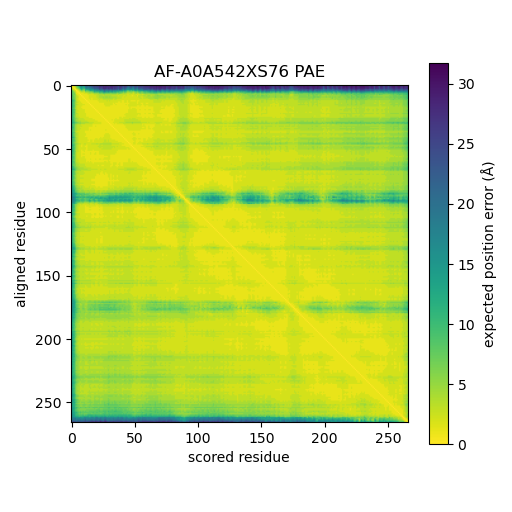 C C . ARG A 1 170 ? -9.979 4.638 2.351 1.00 97.62 170 ARG A C 1
ATOM 1350 O O . ARG A 1 170 ? -9.559 4.965 1.227 1.00 97.62 170 ARG A O 1
ATOM 1357 N N . PRO A 1 171 ? -11.117 5.150 2.869 1.00 92.88 171 PRO A N 1
ATOM 1358 C CA . PRO A 1 171 ? -11.988 6.075 2.142 1.00 92.88 171 PRO A CA 1
ATOM 1359 C C . PRO A 1 171 ? -11.241 7.337 1.712 1.00 92.88 171 PRO A C 1
ATOM 1361 O O . PRO A 1 171 ? -11.450 7.862 0.620 1.00 92.88 171 PRO A O 1
ATOM 1364 N N . ARG A 1 172 ? -10.321 7.808 2.566 1.00 89.38 172 ARG A N 1
ATOM 1365 C CA . ARG A 1 172 ? -9.472 8.969 2.300 1.00 89.38 172 ARG A CA 1
ATOM 1366 C C . ARG A 1 172 ? -8.018 8.669 2.636 1.00 89.38 172 ARG A C 1
ATOM 1368 O O . ARG A 1 172 ? -7.605 8.744 3.788 1.00 89.38 172 ARG A O 1
ATOM 1375 N N . LEU A 1 173 ? -7.220 8.429 1.605 1.00 90.81 173 LEU A N 1
ATOM 1376 C CA . LEU A 1 173 ? -5.781 8.253 1.741 1.00 90.81 173 LEU A CA 1
ATOM 1377 C C . LEU A 1 173 ? -5.049 9.528 1.274 1.00 90.81 173 LEU A C 1
ATOM 1379 O O . LEU A 1 173 ? -5.276 9.970 0.145 1.00 90.81 173 LEU A O 1
ATOM 1383 N N . PRO A 1 174 ? -4.211 10.171 2.113 1.00 88.56 174 PRO A N 1
ATOM 1384 C CA . PRO A 1 174 ? -3.437 11.343 1.703 1.00 88.56 174 PRO A CA 1
ATOM 1385 C C . PRO A 1 174 ? -2.612 11.079 0.438 1.00 88.56 174 PRO A C 1
ATOM 1387 O O . PRO A 1 174 ? -2.046 10.005 0.282 1.00 88.56 174 PRO A O 1
ATOM 1390 N N . TRP A 1 175 ? -2.552 12.066 -0.461 1.00 86.50 175 TRP A N 1
ATOM 1391 C CA . TRP A 1 175 ? -1.844 12.006 -1.756 1.00 86.50 175 TRP A CA 1
ATOM 1392 C C . TRP A 1 175 ? -2.358 10.968 -2.766 1.00 86.50 175 TRP A C 1
ATOM 1394 O O . TRP A 1 175 ? -1.849 10.919 -3.888 1.00 86.50 175 TRP A O 1
ATOM 1404 N N . ALA A 1 176 ? -3.371 10.180 -2.407 1.00 87.88 176 ALA A N 1
ATOM 1405 C CA . ALA A 1 176 ? -4.031 9.246 -3.300 1.00 87.88 176 ALA A CA 1
ATOM 1406 C C . ALA A 1 176 ? -5.321 9.840 -3.872 1.00 87.88 176 ALA A C 1
ATOM 1408 O O . ALA A 1 176 ? -5.966 10.700 -3.268 1.00 87.88 176 ALA A O 1
ATOM 1409 N N . ARG A 1 177 ? -5.752 9.301 -5.012 1.00 84.88 177 ARG A N 1
ATOM 1410 C CA . ARG A 1 177 ? -7.129 9.457 -5.487 1.00 84.88 177 ARG A CA 1
ATOM 1411 C C . ARG A 1 177 ? -8.093 8.791 -4.492 1.00 84.88 177 ARG A C 1
ATOM 1413 O O . ARG A 1 177 ? -7.799 7.716 -3.966 1.00 84.88 177 ARG A O 1
ATOM 1420 N N . ASN A 1 178 ? -9.245 9.410 -4.236 1.00 87.69 178 ASN A N 1
ATOM 1421 C CA . ASN A 1 178 ? -10.314 8.784 -3.450 1.00 87.69 178 ASN A CA 1
ATOM 1422 C C . ASN A 1 178 ? -10.892 7.579 -4.208 1.00 87.69 178 ASN A C 1
ATOM 1424 O O . ASN A 1 178 ? -11.016 7.643 -5.430 1.00 87.69 178 ASN A O 1
ATOM 1428 N N . LEU A 1 179 ? -11.234 6.513 -3.482 1.00 92.25 179 LEU A N 1
ATOM 1429 C CA . LEU A 1 179 ? -11.972 5.387 -4.058 1.00 92.25 179 LEU A CA 1
ATOM 1430 C C . LEU A 1 179 ? -13.379 5.851 -4.441 1.00 92.25 179 LEU A C 1
ATOM 1432 O O . LEU A 1 179 ? -13.932 6.747 -3.794 1.00 92.25 179 LEU A O 1
ATOM 1436 N N . THR A 1 180 ? -13.957 5.233 -5.466 1.00 93.06 180 THR A N 1
ATOM 1437 C CA . THR A 1 180 ? -15.385 5.396 -5.788 1.00 93.06 180 THR A CA 1
ATOM 1438 C C . THR A 1 180 ? -16.276 4.473 -4.954 1.00 93.06 180 THR A C 1
ATOM 1440 O O . THR A 1 180 ? -17.498 4.599 -4.995 1.00 93.06 180 THR A O 1
ATOM 1443 N N . LEU A 1 181 ? -15.665 3.567 -4.185 1.00 95.25 181 LEU A N 1
ATOM 1444 C CA . LEU A 1 181 ? -16.339 2.611 -3.314 1.00 95.25 181 LEU A CA 1
ATOM 1445 C C . LEU A 1 181 ? -16.971 3.274 -2.075 1.00 95.25 181 LEU A C 1
ATOM 1447 O O . LEU A 1 181 ? -16.504 4.329 -1.626 1.00 95.25 181 LEU A O 1
ATOM 1451 N N . PRO A 1 182 ? -18.001 2.638 -1.483 1.00 96.50 182 PRO A N 1
ATOM 1452 C CA . PRO A 1 182 ? -18.555 3.038 -0.194 1.00 96.50 182 PRO A CA 1
ATOM 1453 C C . PRO A 1 182 ? -17.487 3.165 0.900 1.00 96.50 182 PRO A C 1
ATOM 1455 O O . PRO A 1 182 ? -16.490 2.443 0.921 1.00 96.50 182 PRO A O 1
ATOM 1458 N N . TYR A 1 183 ? -17.693 4.099 1.831 1.00 95.25 183 TYR A N 1
ATOM 1459 C CA . TYR A 1 183 ? -16.713 4.405 2.881 1.00 95.25 183 TYR A CA 1
ATOM 1460 C C . TYR A 1 183 ? -16.551 3.283 3.921 1.00 95.25 183 TYR A C 1
ATOM 1462 O O . TYR A 1 183 ? -15.602 3.306 4.696 1.00 95.25 183 TYR A O 1
ATOM 1470 N N . ASP A 1 184 ? -17.486 2.343 3.971 1.00 96.88 184 ASP A N 1
ATOM 1471 C CA . ASP A 1 184 ? -17.559 1.221 4.904 1.00 96.88 184 ASP A CA 1
ATOM 1472 C C . ASP A 1 184 ? -17.056 -0.098 4.297 1.00 96.88 184 ASP A C 1
ATOM 1474 O O . ASP A 1 184 ? -16.937 -1.092 5.010 1.00 96.88 184 ASP A O 1
ATOM 1478 N N . VAL A 1 185 ? -16.660 -0.107 3.017 1.00 97.44 185 VAL A N 1
ATOM 1479 C CA . VAL A 1 185 ? -16.180 -1.314 2.319 1.00 97.44 185 VAL A CA 1
ATOM 1480 C C . VAL A 1 185 ? -14.969 -1.967 2.999 1.00 97.44 185 VAL A C 1
ATOM 1482 O O . VAL A 1 185 ? -14.740 -3.167 2.874 1.00 97.44 185 VAL A O 1
ATOM 1485 N N . GLY A 1 186 ? -14.182 -1.176 3.734 1.00 97.75 186 GLY A N 1
ATOM 1486 C CA . GLY A 1 186 ? -13.014 -1.647 4.468 1.00 97.75 186 GLY A CA 1
ATOM 1487 C C . GLY A 1 186 ? -13.327 -2.306 5.812 1.00 97.75 186 GLY A C 1
ATOM 1488 O O . GLY A 1 186 ? -12.453 -2.994 6.331 1.00 97.75 186 GLY A O 1
ATOM 1489 N N . ILE A 1 187 ? -14.529 -2.138 6.380 1.00 98.50 187 ILE A N 1
ATOM 1490 C CA . ILE A 1 187 ? -14.854 -2.616 7.739 1.00 98.50 187 ILE A CA 1
ATOM 1491 C C . ILE A 1 187 ? -14.563 -4.117 7.924 1.00 98.50 187 ILE A C 1
ATOM 1493 O O . ILE A 1 187 ? -13.829 -4.436 8.859 1.00 98.50 187 ILE A O 1
ATOM 1497 N N . PRO A 1 188 ? -14.962 -5.030 7.011 1.00 98.62 188 PRO A N 1
ATOM 1498 C CA . PRO A 1 188 ? -14.652 -6.456 7.162 1.00 98.62 188 PRO A CA 1
ATOM 1499 C C . PRO A 1 188 ? -13.149 -6.770 7.211 1.00 98.62 188 PRO A C 1
ATOM 1501 O O . PRO A 1 188 ? -12.728 -7.722 7.865 1.00 98.62 188 PRO A O 1
ATOM 1504 N N . ILE A 1 189 ? -12.321 -5.974 6.525 1.00 98.81 189 ILE A N 1
ATOM 1505 C CA . ILE A 1 189 ? -10.858 -6.093 6.581 1.00 98.81 189 ILE A CA 1
ATOM 1506 C C . ILE A 1 189 ? -10.344 -5.599 7.936 1.00 98.81 189 ILE A C 1
ATOM 1508 O O . ILE A 1 189 ? -9.461 -6.222 8.525 1.00 98.81 189 ILE A O 1
ATOM 1512 N N . LEU A 1 190 ? -10.896 -4.500 8.455 1.00 98.81 190 LEU A N 1
ATOM 1513 C CA . LEU A 1 190 ? -10.510 -3.968 9.761 1.00 98.81 190 LEU A CA 1
ATOM 1514 C C . LEU A 1 190 ? -10.877 -4.921 10.904 1.00 98.81 190 LEU A C 1
ATOM 1516 O O . LEU A 1 190 ? -10.065 -5.104 11.808 1.00 98.81 190 LEU A O 1
ATOM 1520 N N . ASP A 1 191 ? -12.022 -5.599 10.817 1.00 98.75 191 ASP A N 1
ATOM 1521 C CA . ASP A 1 191 ? -12.445 -6.624 11.781 1.00 98.75 191 ASP A CA 1
ATOM 1522 C C . ASP A 1 191 ? -11.459 -7.800 11.868 1.00 98.75 191 ASP A C 1
ATOM 1524 O O . ASP A 1 191 ? -11.351 -8.451 12.905 1.00 98.75 191 ASP A O 1
ATOM 1528 N N . ARG A 1 192 ? -10.689 -8.067 10.805 1.00 98.69 192 ARG A N 1
ATOM 1529 C CA . ARG A 1 192 ? -9.608 -9.068 10.828 1.00 98.69 192 ARG A CA 1
ATOM 1530 C C . ARG A 1 192 ? -8.290 -8.536 11.386 1.00 98.69 192 ARG A C 1
ATOM 1532 O O . ARG A 1 192 ? -7.453 -9.334 11.794 1.00 98.69 192 ARG A O 1
ATOM 1539 N N . LEU A 1 193 ? -8.087 -7.219 11.379 1.00 98.81 193 LEU A N 1
ATOM 1540 C CA . LEU A 1 193 ? -6.789 -6.585 11.633 1.00 98.81 193 LEU A CA 1
ATOM 1541 C C . LEU A 1 193 ? -6.731 -5.756 12.920 1.00 98.81 193 LEU A C 1
ATOM 1543 O O . LEU A 1 193 ? -5.645 -5.358 13.335 1.00 98.81 193 LEU A O 1
ATOM 1547 N N . PHE A 1 194 ? -7.854 -5.465 13.580 1.00 98.75 194 PHE A N 1
ATOM 1548 C CA . PHE A 1 194 ? -7.834 -4.650 14.802 1.00 98.75 194 PHE A CA 1
ATOM 1549 C C . PHE A 1 194 ? -7.025 -5.303 15.935 1.00 98.75 194 PHE A C 1
ATOM 1551 O O . PHE A 1 194 ? -6.445 -4.595 16.761 1.00 98.75 194 PHE A O 1
ATOM 1558 N N . ALA A 1 195 ? -6.974 -6.639 15.947 1.00 98.31 195 ALA A N 1
ATOM 1559 C CA . ALA A 1 195 ? -6.229 -7.464 16.893 1.00 98.31 195 ALA A CA 1
ATOM 1560 C C . ALA A 1 195 ? -4.795 -7.803 16.422 1.00 98.31 195 ALA A C 1
ATOM 1562 O O . ALA A 1 195 ? -4.126 -8.628 17.040 1.00 98.31 195 ALA A O 1
ATOM 1563 N N . ASP A 1 196 ? -4.308 -7.191 15.334 1.00 98.31 196 ASP A N 1
ATOM 1564 C CA . ASP A 1 196 ? -2.967 -7.462 14.805 1.00 98.31 196 ASP A CA 1
ATOM 1565 C C . ASP A 1 196 ? -1.877 -7.160 15.855 1.00 98.31 196 ASP A C 1
ATOM 1567 O O . ASP A 1 196 ? -1.956 -6.129 16.535 1.00 98.31 196 ASP A O 1
ATOM 1571 N N . PRO A 1 197 ? -0.848 -8.019 16.002 1.00 96.06 197 PRO A N 1
ATOM 1572 C CA . PRO A 1 197 ? 0.233 -7.788 16.960 1.00 96.06 197 PRO A CA 1
ATOM 1573 C C . PRO A 1 197 ? 1.196 -6.667 16.531 1.00 96.06 197 PRO A C 1
ATOM 1575 O O . PRO A 1 197 ? 1.998 -6.194 17.338 1.00 96.06 197 PRO A O 1
ATOM 1578 N N . THR A 1 198 ? 1.159 -6.236 15.268 1.00 96.62 198 THR A N 1
ATOM 1579 C CA . THR A 1 198 ? 2.081 -5.245 14.712 1.00 96.62 198 THR A CA 1
ATOM 1580 C C . THR A 1 198 ? 1.478 -3.835 14.779 1.00 96.62 198 THR A C 1
ATOM 1582 O O . THR A 1 198 ? 0.519 -3.511 14.074 1.00 96.62 198 THR A O 1
ATOM 1585 N N . ARG A 1 199 ? 2.119 -2.932 15.538 1.00 95.81 199 ARG A N 1
ATOM 1586 C CA . ARG A 1 199 ? 1.733 -1.509 15.673 1.00 95.81 199 ARG A CA 1
ATOM 1587 C C . ARG A 1 199 ? 1.549 -0.792 14.331 1.00 95.81 199 ARG A C 1
ATOM 1589 O O . ARG A 1 199 ? 0.676 0.067 14.201 1.00 95.81 199 ARG A O 1
ATOM 1596 N N . TYR A 1 200 ? 2.371 -1.100 13.329 1.00 95.94 200 TYR A N 1
ATOM 1597 C CA . TYR A 1 200 ? 2.242 -0.499 12.002 1.00 95.94 200 TYR A CA 1
ATOM 1598 C C . TYR A 1 200 ? 0.891 -0.818 11.341 1.00 95.94 200 TYR A C 1
ATOM 1600 O O . TYR A 1 200 ? 0.291 0.060 10.711 1.00 95.94 200 TYR A O 1
ATOM 1608 N N . VAL A 1 201 ? 0.377 -2.037 11.540 1.00 97.88 201 VAL A N 1
ATOM 1609 C CA . VAL A 1 201 ? -0.935 -2.469 11.045 1.00 97.88 201 VAL A CA 1
ATOM 1610 C C . VAL A 1 201 ? -2.046 -1.786 11.839 1.00 97.88 201 VAL A C 1
ATOM 1612 O O . VAL A 1 201 ? -2.886 -1.109 11.247 1.00 97.88 201 VAL A O 1
ATOM 1615 N N . THR A 1 202 ? -2.021 -1.855 13.173 1.00 98.31 202 THR A N 1
ATOM 1616 C CA . THR A 1 202 ? -3.075 -1.260 14.018 1.00 98.31 202 THR A CA 1
ATOM 1617 C C . THR A 1 202 ? -3.145 0.266 13.894 1.00 98.31 202 THR A C 1
ATOM 1619 O O . THR A 1 202 ? -4.224 0.856 13.979 1.00 98.31 202 THR A O 1
ATOM 1622 N N . ARG A 1 203 ? -2.024 0.941 13.601 1.00 97.69 203 ARG A N 1
ATOM 1623 C CA . ARG A 1 203 ? -2.020 2.366 13.233 1.00 97.69 203 ARG A CA 1
ATOM 1624 C C . ARG A 1 203 ? -2.773 2.626 11.932 1.00 97.69 203 ARG A C 1
ATOM 1626 O O . ARG A 1 203 ? -3.489 3.627 11.854 1.00 97.69 203 ARG A O 1
ATOM 1633 N N . SER A 1 204 ? -2.602 1.778 10.918 1.00 97.94 204 SER A N 1
ATOM 1634 C CA . SER A 1 204 ? -3.384 1.867 9.680 1.00 97.94 204 SER A CA 1
ATOM 1635 C C . SER A 1 204 ? -4.870 1.658 9.965 1.00 97.94 204 SER A C 1
ATOM 1637 O O . SER A 1 204 ? -5.670 2.501 9.565 1.00 97.94 204 SER A O 1
ATOM 1639 N N . VAL A 1 205 ? -5.221 0.635 10.755 1.00 98.75 205 VAL A N 1
ATOM 1640 C CA . VAL A 1 205 ? -6.607 0.361 11.175 1.00 98.75 205 VAL A CA 1
ATOM 1641 C C . VAL A 1 205 ? -7.217 1.586 11.856 1.00 98.75 205 VAL A C 1
ATOM 1643 O O . VAL A 1 205 ? -8.260 2.085 11.444 1.00 98.75 205 VAL A O 1
ATOM 1646 N N . ALA A 1 206 ? -6.527 2.160 12.841 1.00 98.50 206 ALA A N 1
ATOM 1647 C CA . ALA A 1 206 ? -7.002 3.347 13.539 1.00 98.50 206 ALA A CA 1
ATOM 1648 C C . ALA A 1 206 ? -7.072 4.590 12.627 1.00 98.50 206 ALA A C 1
ATOM 1650 O O . ALA A 1 206 ? -7.970 5.418 12.759 1.00 98.50 206 ALA A O 1
ATOM 1651 N N . ASN A 1 207 ? -6.159 4.750 11.664 1.00 98.25 207 ASN A N 1
ATOM 1652 C CA . ASN A 1 207 ? -6.288 5.801 10.651 1.00 98.25 207 ASN A CA 1
ATOM 1653 C C . ASN A 1 207 ? -7.526 5.608 9.773 1.00 98.25 207 ASN A C 1
ATOM 1655 O O . ASN A 1 207 ? -8.212 6.592 9.498 1.00 98.25 207 ASN A O 1
ATOM 1659 N N . HIS A 1 208 ? -7.807 4.369 9.373 1.00 98.56 208 HIS A N 1
ATOM 1660 C CA . HIS A 1 208 ? -8.965 4.010 8.571 1.00 98.56 208 HIS A CA 1
ATOM 1661 C C . HIS A 1 208 ? -10.262 4.312 9.331 1.00 98.56 208 HIS A C 1
ATOM 1663 O O . HIS A 1 208 ? -11.099 5.056 8.820 1.00 98.56 208 HIS A O 1
ATOM 1669 N N . VAL A 1 209 ? -10.389 3.866 10.586 1.00 98.56 209 VAL A N 1
ATOM 1670 C CA . VAL A 1 209 ? -11.547 4.190 11.441 1.00 98.56 209 VAL A CA 1
ATOM 1671 C C . VAL A 1 209 ? -11.729 5.701 11.591 1.00 98.56 209 VAL A C 1
ATOM 1673 O O . VAL A 1 209 ? -12.842 6.201 11.471 1.00 98.56 209 VAL A O 1
ATOM 1676 N N . ASN A 1 210 ? -10.648 6.466 11.768 1.00 98.31 210 ASN A N 1
ATOM 1677 C CA . ASN A 1 210 ? -10.743 7.927 11.838 1.00 98.31 210 ASN A CA 1
ATOM 1678 C C . ASN A 1 210 ? -11.186 8.575 10.512 1.00 98.31 210 ASN A C 1
ATOM 1680 O O . ASN A 1 210 ? -11.654 9.713 10.501 1.00 98.31 210 ASN A O 1
ATOM 1684 N N . ASP A 1 211 ? -10.986 7.920 9.371 1.00 97.31 211 ASP A N 1
ATOM 1685 C CA . ASP A 1 211 ? -11.525 8.398 8.098 1.00 97.31 211 ASP A CA 1
ATOM 1686 C C . ASP A 1 211 ? -13.013 8.070 7.964 1.00 97.31 211 ASP A C 1
ATOM 1688 O O . ASP A 1 211 ? -13.773 8.947 7.546 1.00 97.31 211 ASP A O 1
ATOM 1692 N N . VAL A 1 212 ? -13.435 6.881 8.409 1.00 97.81 212 VAL A N 1
ATOM 1693 C CA . VAL A 1 212 ? -14.853 6.503 8.534 1.00 97.81 212 VAL A CA 1
ATOM 1694 C C . VAL A 1 212 ? -15.579 7.465 9.470 1.00 97.81 212 VAL A C 1
ATOM 1696 O O . VAL A 1 212 ? -16.621 7.994 9.100 1.00 97.81 212 VAL A O 1
ATOM 1699 N N . SER A 1 213 ? -14.992 7.812 10.618 1.00 97.12 213 SER A N 1
ATOM 1700 C CA . SER A 1 213 ? -15.618 8.677 11.627 1.00 97.12 213 SER A CA 1
ATOM 1701 C C . SER A 1 213 ? -15.940 10.090 11.120 1.00 97.12 213 SER A C 1
ATOM 1703 O O . SER A 1 213 ? -16.761 10.786 11.706 1.00 97.12 213 SER A O 1
ATOM 1705 N N . LYS A 1 214 ? -15.276 10.556 10.053 1.00 95.38 214 LYS A N 1
ATOM 1706 C CA . LYS A 1 214 ? -15.561 11.855 9.408 1.00 95.38 214 LYS A CA 1
ATOM 1707 C C . LYS A 1 214 ? -16.765 11.790 8.466 1.00 95.38 214 LYS A C 1
ATOM 1709 O O . LYS A 1 214 ? -17.229 12.834 8.015 1.00 95.38 214 LYS A O 1
ATOM 1714 N N . LYS A 1 215 ? -17.193 10.584 8.094 1.00 95.31 215 LYS A N 1
ATOM 1715 C CA . LYS A 1 215 ? -18.329 10.308 7.207 1.00 95.31 215 LYS A CA 1
ATOM 1716 C C . LYS A 1 215 ? -19.525 9.790 7.994 1.00 95.31 215 LYS A C 1
ATOM 1718 O O . LYS A 1 215 ? -20.626 10.285 7.796 1.00 95.31 215 LYS A O 1
ATOM 1723 N N . ASN A 1 216 ? -19.284 8.842 8.893 1.00 97.31 216 ASN A N 1
ATOM 1724 C CA . ASN A 1 216 ? -20.274 8.226 9.757 1.00 97.31 216 ASN A CA 1
ATOM 1725 C C . ASN A 1 216 ? -19.666 8.005 11.161 1.00 97.31 216 ASN A C 1
ATOM 1727 O O . ASN A 1 216 ? -18.974 7.006 11.383 1.00 97.31 216 ASN A O 1
ATOM 1731 N N . PRO A 1 217 ? -19.858 8.961 12.092 1.00 97.50 217 PRO A N 1
ATOM 1732 C CA . PRO A 1 217 ? -19.396 8.848 13.475 1.00 97.50 217 PRO A CA 1
ATOM 1733 C C . PRO A 1 217 ? -19.918 7.605 14.199 1.00 97.50 217 PRO A C 1
ATOM 1735 O O . PRO A 1 217 ? -19.129 6.924 14.847 1.00 97.50 217 PRO A O 1
ATOM 1738 N N . GLU A 1 218 ? -21.208 7.290 14.050 1.00 97.75 218 GLU A N 1
ATOM 1739 C CA . GLU A 1 218 ? -21.851 6.182 14.767 1.00 97.75 218 GLU A CA 1
ATOM 1740 C C . GLU A 1 218 ? -21.248 4.837 14.369 1.00 97.75 218 GLU A C 1
ATOM 1742 O O . GLU A 1 218 ? -20.810 4.096 15.242 1.00 97.75 218 GLU A O 1
ATOM 1747 N N . LEU A 1 219 ? -21.071 4.585 13.065 1.00 98.19 219 LEU A N 1
ATOM 1748 C CA . LEU A 1 219 ? -20.401 3.368 12.595 1.00 98.19 219 LEU A CA 1
ATOM 1749 C C . LEU A 1 219 ? -18.994 3.221 13.193 1.00 98.19 219 LEU A C 1
ATOM 1751 O O . LEU A 1 219 ? -18.600 2.129 13.598 1.00 98.19 219 LEU A O 1
ATOM 1755 N N . ALA A 1 220 ? -18.224 4.311 13.259 1.00 98.12 220 ALA A N 1
ATOM 1756 C CA . ALA A 1 220 ? -16.882 4.274 13.832 1.00 98.12 220 ALA A CA 1
ATOM 1757 C C . ALA A 1 220 ? -16.904 3.965 15.338 1.00 98.12 220 ALA A C 1
ATOM 1759 O O . ALA A 1 220 ? -16.050 3.215 15.812 1.00 98.12 220 ALA A O 1
ATOM 1760 N N . PHE A 1 221 ? -17.859 4.519 16.090 1.00 98.25 221 PHE A N 1
ATOM 1761 C CA . PHE A 1 221 ? -18.007 4.222 17.513 1.00 98.25 221 PHE A CA 1
ATOM 1762 C C . PHE A 1 221 ? -18.462 2.786 17.755 1.00 98.25 221 PHE A C 1
ATOM 1764 O O . PHE A 1 221 ? -17.817 2.092 18.536 1.00 98.25 221 PHE A O 1
ATOM 1771 N N . ASP A 1 222 ? -19.489 2.324 17.044 1.00 98.19 222 ASP A N 1
ATOM 1772 C CA . ASP A 1 222 ? -20.013 0.960 17.160 1.00 98.19 222 ASP A CA 1
ATOM 1773 C C . ASP A 1 222 ? -18.918 -0.073 16.855 1.00 98.19 222 ASP A C 1
ATOM 1775 O O . ASP A 1 222 ? -18.740 -1.042 17.593 1.00 98.19 222 ASP A O 1
ATOM 1779 N N . THR A 1 223 ? -18.111 0.188 15.821 1.00 98.50 223 THR A N 1
ATOM 1780 C CA . THR A 1 223 ? -16.953 -0.641 15.454 1.00 98.50 223 THR A CA 1
ATOM 1781 C C . THR A 1 223 ? -15.925 -0.702 16.592 1.00 98.50 223 THR A C 1
ATOM 1783 O O . THR A 1 223 ? -15.526 -1.783 17.023 1.00 98.50 223 THR A O 1
ATOM 1786 N N . LEU A 1 224 ? -15.507 0.452 17.126 1.00 98.31 224 LEU A N 1
ATOM 1787 C CA . LEU A 1 224 ? -14.513 0.514 18.205 1.00 98.31 224 LEU A CA 1
ATOM 1788 C C . LEU A 1 224 ? -15.018 -0.108 19.515 1.00 98.31 224 LEU A C 1
ATOM 1790 O O . LEU A 1 224 ? -14.243 -0.744 20.229 1.00 98.31 224 LEU A O 1
ATOM 1794 N N . GLU A 1 225 ? -16.297 0.073 19.841 1.00 97.25 225 GLU A N 1
ATOM 1795 C CA . GLU A 1 225 ? -16.934 -0.531 21.012 1.00 97.25 225 GLU A CA 1
ATOM 1796 C C . GLU A 1 225 ? -17.037 -2.049 20.865 1.00 97.25 225 GLU A C 1
ATOM 1798 O O . GLU A 1 225 ? -16.713 -2.767 21.810 1.00 97.25 225 GLU A O 1
ATOM 1803 N N . CYS A 1 226 ? -17.409 -2.545 19.681 1.00 97.88 226 CYS A N 1
ATOM 1804 C CA . CYS A 1 226 ? -17.427 -3.973 19.380 1.00 97.88 226 CYS A CA 1
ATOM 1805 C C . CYS A 1 226 ? -16.039 -4.598 19.583 1.00 97.88 226 CYS A C 1
ATOM 1807 O O . CYS A 1 226 ? -15.893 -5.563 20.336 1.00 97.88 226 CYS A O 1
ATOM 1809 N N . TRP A 1 227 ? -14.998 -4.000 18.996 1.00 98.19 227 TRP A N 1
ATOM 1810 C CA . TRP A 1 227 ? -13.622 -4.478 19.145 1.00 98.19 227 TRP A CA 1
ATOM 1811 C C . TRP A 1 227 ? -13.143 -4.439 20.593 1.00 98.19 227 TRP A C 1
ATOM 1813 O O . TRP A 1 227 ? -12.558 -5.415 21.065 1.00 98.19 227 TRP A O 1
ATOM 1823 N N . ARG A 1 228 ? -13.440 -3.358 21.325 1.00 96.62 228 ARG A N 1
ATOM 1824 C CA . ARG A 1 228 ? -13.141 -3.249 22.758 1.00 96.62 228 ARG A CA 1
ATOM 1825 C C . ARG A 1 228 ? -13.781 -4.387 23.547 1.00 96.62 228 ARG A C 1
ATOM 1827 O O . ARG A 1 228 ? -13.096 -5.061 24.308 1.00 96.62 228 ARG A O 1
ATOM 1834 N N . ASN A 1 229 ? -15.079 -4.597 23.353 1.00 96.50 229 ASN A N 1
ATOM 1835 C CA . ASN A 1 229 ? -15.863 -5.565 24.115 1.00 96.50 229 ASN A CA 1
ATOM 1836 C C . ASN A 1 229 ? -15.520 -7.018 23.745 1.00 96.50 229 ASN A C 1
ATOM 1838 O O . ASN A 1 229 ? -15.802 -7.923 24.523 1.00 96.50 229 ASN A O 1
ATOM 1842 N N . SER A 1 230 ? -14.898 -7.250 22.583 1.00 97.25 230 SER A N 1
ATOM 1843 C CA . SER A 1 230 ? -14.448 -8.584 22.167 1.00 97.25 230 SER A CA 1
ATOM 1844 C C . SER A 1 230 ? -13.320 -9.152 23.037 1.00 97.25 230 SER A C 1
ATOM 1846 O O . SER A 1 230 ? -13.146 -10.367 23.083 1.00 97.25 230 SER A O 1
ATOM 1848 N N . GLY A 1 231 ? -12.518 -8.294 23.685 1.00 96.56 231 GLY A N 1
ATOM 1849 C CA . GLY A 1 231 ? -11.346 -8.711 24.465 1.00 96.56 231 GLY A CA 1
ATOM 1850 C C . GLY A 1 231 ? -10.214 -9.354 23.646 1.00 96.56 231 GLY A C 1
ATOM 1851 O O . GLY A 1 231 ? -9.272 -9.885 24.226 1.00 96.56 231 GLY A O 1
ATOM 1852 N N . LEU A 1 232 ? -10.275 -9.318 22.307 1.00 97.38 232 LEU A N 1
ATOM 1853 C CA . LEU A 1 232 ? -9.317 -10.012 21.432 1.00 97.38 232 LEU A CA 1
ATOM 1854 C C . LEU A 1 232 ? -7.980 -9.275 21.250 1.00 97.38 232 LEU A C 1
ATOM 1856 O O . LEU A 1 232 ? -7.016 -9.867 20.769 1.00 97.38 232 LEU A O 1
ATOM 1860 N N . GLN A 1 233 ? -7.908 -7.994 21.616 1.00 97.38 233 GLN A N 1
ATOM 1861 C CA . GLN A 1 233 ? -6.704 -7.170 21.502 1.00 97.38 233 GLN A CA 1
ATOM 1862 C C . GLN A 1 233 ? -6.157 -6.823 22.889 1.00 97.38 233 GLN A C 1
ATOM 1864 O O . GLN A 1 233 ? -6.906 -6.574 23.832 1.00 97.38 233 GLN A O 1
ATOM 1869 N N . GLN A 1 234 ? -4.831 -6.741 23.001 1.00 96.56 234 GLN A N 1
ATOM 1870 C CA . GLN A 1 234 ? -4.152 -6.347 24.229 1.00 96.56 234 GLN A CA 1
ATOM 1871 C C . GLN A 1 234 ? -4.634 -4.966 24.699 1.00 96.56 234 GLN A C 1
ATOM 1873 O O . GLN A 1 234 ? -4.661 -4.034 23.887 1.00 96.56 234 GLN A O 1
ATOM 1878 N N . PRO A 1 235 ? -4.928 -4.759 26.000 1.00 96.06 235 PRO A N 1
ATOM 1879 C CA . PRO A 1 235 ? -5.530 -3.512 26.473 1.00 96.06 235 PRO A CA 1
ATOM 1880 C C . PRO A 1 235 ? -4.754 -2.253 26.058 1.00 96.06 235 PRO A C 1
ATOM 1882 O O . PRO A 1 235 ? -5.319 -1.281 25.561 1.00 96.06 235 PRO A O 1
ATOM 1885 N N . ARG A 1 236 ? -3.420 -2.271 26.160 1.00 95.62 236 ARG A N 1
ATOM 1886 C CA . ARG A 1 236 ? -2.586 -1.123 25.753 1.00 95.62 236 ARG A CA 1
ATOM 1887 C C . ARG A 1 236 ? -2.712 -0.793 24.263 1.00 95.62 236 ARG A C 1
ATOM 1889 O O . ARG A 1 236 ? -2.703 0.381 23.890 1.00 95.62 236 ARG A O 1
ATOM 1896 N N . GLU A 1 237 ? -2.815 -1.815 23.422 1.00 97.38 237 GLU A N 1
ATOM 1897 C CA . GLU A 1 237 ? -2.959 -1.675 21.975 1.00 97.38 237 GLU A CA 1
ATOM 1898 C C . GLU A 1 237 ? -4.370 -1.205 21.613 1.00 97.38 237 GLU A C 1
ATOM 1900 O O . GLU A 1 237 ? -4.531 -0.244 20.861 1.00 97.38 237 GLU A O 1
ATOM 1905 N N . MET A 1 238 ? -5.391 -1.795 22.238 1.00 98.06 238 MET A N 1
ATOM 1906 C CA . MET A 1 238 ? -6.782 -1.407 22.026 1.00 98.06 238 MET A CA 1
ATOM 1907 C C . MET A 1 238 ? -7.032 0.051 22.437 1.00 98.06 238 MET A C 1
ATOM 1909 O O . MET A 1 238 ? -7.655 0.808 21.692 1.00 98.06 238 MET A O 1
ATOM 1913 N N . HIS A 1 239 ? -6.464 0.498 23.562 1.00 96.94 239 HIS A N 1
ATOM 1914 C CA . HIS A 1 239 ? -6.547 1.898 23.988 1.00 96.94 239 HIS A CA 1
ATOM 1915 C C . HIS A 1 239 ? -5.948 2.849 22.942 1.00 96.94 239 HIS A C 1
ATOM 1917 O O . HIS A 1 239 ? -6.510 3.912 22.663 1.00 96.94 239 HIS A O 1
ATOM 1923 N N . TYR A 1 240 ? -4.824 2.474 22.323 1.00 97.38 240 TYR A N 1
ATOM 1924 C CA . TYR A 1 240 ? -4.258 3.258 21.228 1.00 97.38 240 TYR A CA 1
ATOM 1925 C C . TYR A 1 240 ? -5.190 3.306 20.019 1.00 97.38 240 TYR A C 1
ATOM 1927 O O . TYR A 1 240 ? -5.431 4.396 19.499 1.00 97.38 240 TYR A O 1
ATOM 1935 N N . VAL A 1 241 ? -5.716 2.158 19.579 1.00 98.38 241 VAL A N 1
ATOM 1936 C CA . VAL A 1 241 ? -6.598 2.082 18.407 1.00 98.38 241 VAL A CA 1
ATOM 1937 C C . VAL A 1 241 ? -7.836 2.953 18.613 1.00 98.38 241 VAL A C 1
ATOM 1939 O O . VAL A 1 241 ? -8.147 3.764 17.744 1.00 98.38 241 VAL A O 1
ATOM 1942 N N . ILE A 1 242 ? -8.467 2.888 19.789 1.00 98.19 242 ILE A N 1
ATOM 1943 C CA . ILE A 1 242 ? -9.608 3.739 20.155 1.00 98.19 242 ILE A CA 1
ATOM 1944 C C . ILE A 1 242 ? -9.215 5.220 20.136 1.00 98.19 242 ILE A C 1
ATOM 1946 O O . ILE A 1 242 ? -9.830 6.033 19.441 1.00 98.19 242 ILE A O 1
ATOM 1950 N N . ARG A 1 243 ? -8.157 5.594 20.866 1.00 97.44 243 ARG A N 1
ATOM 1951 C CA . ARG A 1 243 ? -7.737 6.996 20.999 1.00 97.44 243 ARG A CA 1
ATOM 1952 C C . ARG A 1 243 ? -7.337 7.612 19.659 1.00 97.44 243 ARG A C 1
ATOM 1954 O O . ARG A 1 243 ? -7.602 8.795 19.422 1.00 97.44 243 ARG A O 1
ATOM 1961 N N . HIS A 1 244 ? -6.659 6.844 18.810 1.00 98.00 244 HIS A N 1
ATOM 1962 C CA . HIS A 1 244 ? -6.182 7.296 17.505 1.00 98.00 244 HIS A CA 1
ATOM 1963 C C . HIS A 1 244 ? -7.280 7.237 16.438 1.00 98.00 244 HIS A C 1
ATOM 1965 O O . HIS A 1 244 ? -7.312 8.118 15.578 1.00 98.00 244 HIS A O 1
ATOM 1971 N N . GLY A 1 245 ? -8.192 6.266 16.525 1.00 97.69 245 GLY A N 1
ATOM 1972 C CA . GLY A 1 245 ? -9.361 6.100 15.659 1.00 97.69 245 GLY A CA 1
ATOM 1973 C C . GLY A 1 245 ? -10.437 7.155 15.879 1.00 97.69 245 GLY A C 1
ATOM 1974 O O . GLY A 1 245 ? -10.982 7.688 14.922 1.00 97.69 245 GLY A O 1
ATOM 1975 N N . ALA A 1 246 ? -10.666 7.567 17.124 1.00 97.06 246 ALA A N 1
ATOM 1976 C CA . ALA A 1 246 ? -11.623 8.622 17.453 1.00 97.06 246 ALA A CA 1
ATOM 1977 C C . ALA A 1 246 ? -10.997 10.032 17.481 1.00 97.06 246 ALA A C 1
ATOM 1979 O O . ALA A 1 246 ? -11.638 10.990 17.917 1.00 97.06 246 ALA A O 1
ATOM 1980 N N . ARG A 1 247 ? -9.731 10.207 17.060 1.00 97.25 247 ARG A N 1
ATOM 1981 C CA . ARG A 1 247 ? -8.960 11.439 17.331 1.00 97.25 247 ARG A CA 1
ATOM 1982 C C . ARG A 1 247 ? -9.597 12.708 16.770 1.00 97.25 247 ARG A C 1
ATOM 1984 O O . ARG A 1 247 ? -9.477 13.752 17.408 1.00 97.25 247 ARG A O 1
ATOM 1991 N N . THR A 1 248 ? -10.223 12.649 15.593 1.00 96.81 248 THR A N 1
ATOM 1992 C CA . THR A 1 248 ? -10.870 13.819 14.987 1.00 96.81 248 THR A CA 1
ATOM 1993 C C . THR A 1 248 ? -12.087 14.241 15.810 1.00 96.81 248 THR A C 1
ATOM 1995 O O . THR A 1 248 ? -12.175 15.408 16.180 1.00 96.81 248 THR A O 1
ATOM 1998 N N . LEU A 1 249 ? -12.957 13.298 16.177 1.00 96.75 249 LEU A N 1
ATOM 1999 C CA . LEU A 1 249 ? -14.151 13.571 16.984 1.00 96.75 249 LEU A CA 1
ATOM 2000 C C . LEU A 1 249 ? -13.795 13.968 18.422 1.00 96.75 249 LEU A C 1
ATOM 2002 O O . LEU A 1 249 ? -14.384 14.889 18.975 1.00 96.75 249 LEU A O 1
ATOM 2006 N N . ARG A 1 250 ? -12.751 13.363 18.998 1.00 95.81 250 ARG A N 1
ATOM 2007 C CA . ARG A 1 250 ? -12.217 13.746 20.311 1.00 95.81 250 ARG A CA 1
ATOM 2008 C C . ARG A 1 250 ? -11.679 15.178 20.326 1.00 95.81 250 ARG A C 1
ATOM 2010 O O . ARG A 1 250 ? -11.862 15.887 21.305 1.00 95.81 250 ARG A O 1
ATOM 2017 N N . ARG A 1 251 ? -10.988 15.614 19.265 1.00 95.31 251 ARG A N 1
ATOM 2018 C CA . ARG A 1 251 ? -10.527 17.012 19.134 1.00 95.31 251 ARG A CA 1
ATOM 2019 C C . ARG A 1 251 ? -11.686 17.996 18.972 1.00 95.31 251 ARG A C 1
ATOM 2021 O O . ARG A 1 251 ? -11.511 19.158 19.307 1.00 95.31 251 ARG A O 1
ATOM 2028 N N . ALA A 1 252 ? -12.826 17.528 18.475 1.00 95.44 252 ALA A N 1
ATOM 2029 C CA . ALA A 1 252 ? -14.068 18.288 18.374 1.00 95.44 252 ALA A CA 1
ATOM 2030 C C . ALA A 1 252 ? -14.950 18.183 19.637 1.00 95.44 252 ALA A C 1
ATOM 2032 O O . ALA A 1 252 ? -16.110 18.570 19.590 1.00 95.44 252 ALA A O 1
ATOM 2033 N N . ASP A 1 253 ? -14.420 17.640 20.739 1.00 93.62 253 ASP A N 1
ATOM 2034 C CA . ASP A 1 253 ? -15.117 17.458 22.021 1.00 93.62 253 ASP A CA 1
ATOM 2035 C C . ASP A 1 253 ? -16.422 16.634 21.955 1.00 93.62 253 ASP A C 1
ATOM 2037 O O . ASP A 1 253 ? -17.339 16.806 22.758 1.00 93.62 253 ASP A O 1
ATOM 2041 N N . HIS A 1 254 ? -16.510 15.693 21.009 1.00 96.56 254 HIS A N 1
ATOM 2042 C CA . HIS A 1 254 ? -17.694 14.846 20.865 1.00 96.56 254 HIS A CA 1
ATOM 2043 C C . HIS A 1 254 ? -17.920 13.979 22.126 1.00 96.56 254 HIS A C 1
ATOM 2045 O O . HIS A 1 254 ? -17.011 13.218 22.482 1.00 96.56 254 HIS A O 1
ATOM 2051 N N . PRO A 1 255 ? -19.114 13.998 22.763 1.00 94.44 255 PRO A N 1
ATOM 2052 C CA . PRO A 1 255 ? -19.367 13.302 24.032 1.00 94.44 255 PRO A CA 1
ATOM 2053 C C . PRO A 1 255 ? -19.026 11.808 23.988 1.00 94.44 255 PRO A C 1
ATOM 2055 O O . PRO A 1 255 ? -18.152 11.357 24.723 1.00 94.44 255 PRO A O 1
ATOM 2058 N N . ARG A 1 256 ? -19.581 11.070 23.013 1.00 94.81 256 ARG A N 1
ATOM 2059 C CA . ARG A 1 256 ? -19.311 9.629 22.841 1.00 94.81 256 ARG A CA 1
ATOM 2060 C C . ARG A 1 256 ? -17.825 9.319 22.617 1.00 94.81 256 ARG A C 1
ATOM 2062 O O . ARG A 1 256 ? -17.330 8.300 23.080 1.00 94.81 256 ARG A O 1
ATOM 2069 N N . ALA A 1 257 ? -17.071 10.225 21.980 1.00 93.94 257 ALA A N 1
ATOM 2070 C CA . ALA A 1 257 ? -15.632 10.046 21.789 1.00 93.94 257 ALA A CA 1
ATOM 2071 C C . ALA A 1 257 ? -14.840 10.263 23.088 1.00 93.94 257 ALA A C 1
ATOM 2073 O O . ALA A 1 257 ? -13.816 9.609 23.285 1.00 93.94 257 ALA A O 1
ATOM 2074 N N . ARG A 1 258 ? -15.277 11.185 23.960 1.00 92.75 258 ARG A N 1
ATOM 2075 C CA . ARG A 1 258 ? -14.678 11.365 25.290 1.00 92.75 258 ARG A CA 1
ATOM 2076 C C . ARG A 1 258 ? -14.908 10.131 26.146 1.00 92.75 258 ARG A C 1
ATOM 2078 O O . ARG A 1 258 ? -13.934 9.596 26.667 1.00 92.75 258 ARG A O 1
ATOM 2085 N N . ASP A 1 259 ? -16.151 9.671 26.209 1.00 93.31 259 ASP A N 1
ATOM 2086 C CA . ASP A 1 259 ? -16.556 8.538 27.042 1.00 93.31 259 ASP A CA 1
ATOM 2087 C C . ASP A 1 259 ? -15.865 7.244 26.600 1.00 93.31 259 ASP A C 1
ATOM 2089 O O . ASP A 1 259 ? -15.316 6.507 27.421 1.00 93.31 259 ASP A O 1
ATOM 2093 N N . LEU A 1 260 ? -15.793 7.000 25.288 1.00 92.19 260 LEU A N 1
ATOM 2094 C CA . LEU A 1 260 ? -15.117 5.832 24.726 1.00 92.19 260 LEU A CA 1
ATOM 2095 C C . LEU A 1 260 ? -13.621 5.782 25.085 1.00 92.19 260 LEU A C 1
ATOM 2097 O O . LEU A 1 260 ? -13.081 4.704 25.321 1.00 92.19 260 LEU A O 1
ATOM 2101 N N . VAL A 1 261 ? -12.951 6.939 25.134 1.00 90.38 261 VAL A N 1
ATOM 2102 C CA . VAL A 1 261 ? -11.509 7.047 25.419 1.00 90.38 261 VAL A CA 1
ATOM 2103 C C . VAL A 1 261 ? -11.206 7.045 26.920 1.00 90.38 261 VAL A C 1
ATOM 2105 O O . VAL A 1 261 ? -10.128 6.603 27.307 1.00 90.38 261 VAL A O 1
ATOM 2108 N N . SER A 1 262 ? -12.104 7.563 27.762 1.00 87.56 262 SER A N 1
ATOM 2109 C CA . SER A 1 262 ? -11.923 7.606 29.221 1.00 87.56 262 SER A CA 1
ATOM 2110 C C . SER A 1 262 ? -12.332 6.311 29.923 1.00 87.56 262 SER A C 1
ATOM 2112 O O . SER A 1 262 ? -11.876 6.059 31.038 1.00 87.56 262 SER A O 1
ATOM 2114 N N . SER A 1 263 ? -13.174 5.496 29.284 1.00 83.81 263 SER A N 1
ATOM 2115 C CA . SER A 1 263 ? -13.618 4.215 29.827 1.00 83.81 263 SER A CA 1
ATOM 2116 C C . SER A 1 263 ? -12.430 3.267 30.046 1.00 83.81 263 SER A C 1
ATOM 2118 O O . SER A 1 263 ? -11.646 3.059 29.113 1.00 83.81 263 SER A O 1
ATOM 2120 N N . PRO A 1 264 ? -12.291 2.658 31.237 1.00 77.00 264 PRO A N 1
ATOM 2121 C CA . PRO A 1 264 ? -11.266 1.651 31.467 1.00 77.00 264 PRO A CA 1
ATOM 2122 C C . PRO A 1 264 ? -11.489 0.450 30.541 1.00 77.00 264 PRO A C 1
ATOM 2124 O O . PRO A 1 264 ? -12.622 0.067 30.252 1.00 77.00 264 PRO A O 1
ATOM 2127 N N . LEU A 1 265 ? -10.390 -0.137 30.073 1.00 75.94 265 LEU A N 1
ATOM 2128 C CA . LEU A 1 265 ? -10.427 -1.422 29.387 1.00 75.94 265 LEU A CA 1
ATOM 2129 C C . LEU A 1 265 ? -10.466 -2.512 30.455 1.00 75.94 265 LEU A C 1
ATOM 2131 O O . LEU A 1 265 ? -9.562 -2.564 31.292 1.00 75.94 265 LEU A O 1
ATOM 2135 N N . THR A 1 266 ? -11.542 -3.295 30.454 1.00 60.69 266 THR A N 1
ATOM 2136 C CA . THR A 1 266 ? -11.733 -4.463 31.323 1.00 60.69 266 THR A CA 1
ATOM 2137 C C . THR A 1 266 ? -10.908 -5.642 30.849 1.00 60.69 266 THR A C 1
ATOM 2139 O O . THR A 1 266 ? -10.872 -5.842 29.613 1.00 60.69 266 THR A O 1
#

Nearest PDB structures (foldseek):
  5vi0-assembly1_A  TM=8.782E-01  e=2.423E-12  Pseudomonas fluorescens
  5vi0-assembly2_B  TM=8.807E-01  e=1.260E-11  Pseudomonas fluorescens
  7q2x-assembly1_D  TM=5.103E-01  e=4.096E-01  Saccharomyces cerevisiae S288C
  7qen-assembly1_D  TM=4.716E-01  e=9.752E-01  Saccharomyces cerevisiae

Sequence (266 aa):
MTTARLPLKDQLFTREKVELIAGEIKHVDSAFKADEFVTMVVARFPELELKARIAWITTCLERHLPRNFRKAASALVRSLPAPADPALSDGDFGDFIYAPYAEYVAQRGCTAEDLEFSLAMLRAITTRFSAEFAIRPFLDAFPDHVLTTLLAWTGDQHYHVRRLCSEGTRPRLPWARNLTLPYDVGIPILDRLFADPTRYVTRSVANHVNDVSKKNPELAFDTLECWRNSGLQQPREMHYVIRHGARTLRRADHPRARDLVSSPLT